Protein AF-A0AAW0WN34-F1 (afdb_monomer)

Structure (mmCIF, N/CA/C/O backbone):
data_AF-A0AAW0WN34-F1
#
_entry.id   AF-A0AAW0WN34-F1
#
loop_
_atom_site.group_PDB
_atom_site.id
_atom_site.type_symbol
_atom_site.label_atom_id
_atom_site.label_alt_id
_atom_site.label_comp_id
_atom_site.label_asym_id
_atom_site.label_entity_id
_atom_site.label_seq_id
_atom_site.pdbx_PDB_ins_code
_atom_site.Cartn_x
_atom_site.Cartn_y
_atom_site.Cartn_z
_atom_site.occupancy
_atom_site.B_iso_or_equiv
_atom_site.auth_seq_id
_atom_site.auth_comp_id
_atom_site.auth_asym_id
_atom_site.auth_atom_id
_atom_site.pdbx_PDB_model_num
ATOM 1 N N . MET A 1 1 ? 28.343 -16.963 35.275 1.00 35.16 1 MET A N 1
ATOM 2 C CA . MET A 1 1 ? 28.201 -15.550 34.861 1.00 35.16 1 MET A CA 1
ATOM 3 C C . MET A 1 1 ? 26.964 -15.431 33.979 1.00 35.16 1 MET A C 1
ATOM 5 O O . MET A 1 1 ? 26.768 -16.261 33.107 1.00 35.16 1 MET A O 1
ATOM 9 N N . SER A 1 2 ? 26.098 -14.478 34.319 1.00 39.56 2 SER A N 1
ATOM 10 C CA . SER A 1 2 ? 24.840 -14.073 33.656 1.00 39.56 2 SER A CA 1
ATOM 11 C C . SER A 1 2 ? 25.186 -13.233 32.393 1.00 39.56 2 SER A C 1
ATOM 13 O O . SER A 1 2 ? 26.292 -12.708 32.365 1.00 39.56 2 SER A O 1
ATOM 15 N N . ARG A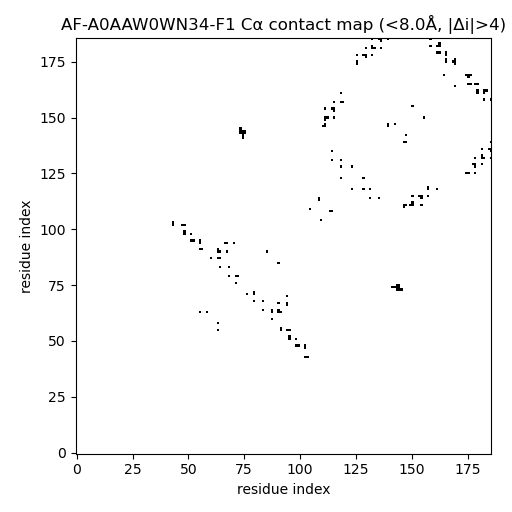 1 3 ? 24.411 -13.027 31.314 1.00 35.84 3 ARG A N 1
ATOM 16 C CA . ARG A 1 3 ? 22.965 -12.855 31.066 1.00 35.84 3 ARG A CA 1
ATOM 17 C C . ARG A 1 3 ? 22.659 -13.121 29.575 1.00 35.84 3 ARG A C 1
ATOM 19 O O . ARG A 1 3 ? 23.491 -12.820 28.726 1.00 35.84 3 ARG A O 1
ATOM 26 N N . ASN A 1 4 ? 21.443 -13.591 29.284 1.00 39.38 4 ASN A N 1
ATOM 27 C CA . ASN A 1 4 ? 20.811 -13.580 27.956 1.00 39.38 4 ASN A CA 1
ATOM 28 C C . ASN A 1 4 ? 20.573 -12.144 27.460 1.00 39.38 4 ASN A C 1
ATOM 30 O O . ASN A 1 4 ? 20.050 -11.330 28.224 1.00 39.38 4 ASN A O 1
ATOM 34 N N . ASP A 1 5 ? 20.809 -11.887 26.172 1.00 37.03 5 ASP A N 1
ATOM 35 C CA . 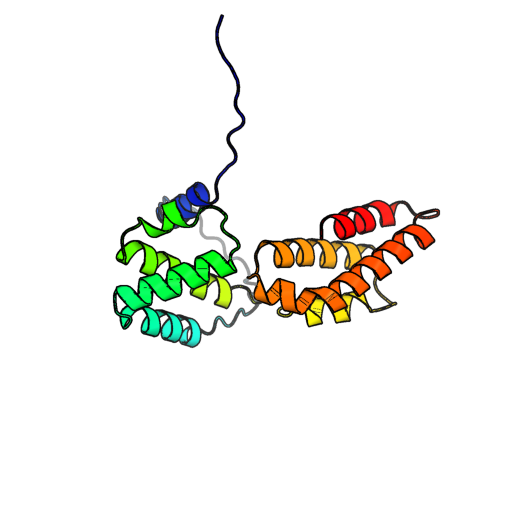ASP A 1 5 ? 20.306 -10.701 25.472 1.00 37.03 5 ASP A CA 1
ATOM 36 C C . ASP A 1 5 ? 19.110 -11.098 24.587 1.00 37.03 5 ASP A C 1
ATOM 38 O O . ASP A 1 5 ? 19.217 -11.949 23.703 1.00 37.03 5 ASP A O 1
ATOM 42 N N . ARG A 1 6 ? 17.932 -10.540 24.887 1.00 34.91 6 ARG A N 1
ATOM 43 C CA . ARG A 1 6 ? 16.705 -10.664 24.085 1.00 34.91 6 ARG A CA 1
ATOM 44 C C . ARG A 1 6 ? 16.491 -9.318 23.401 1.00 34.91 6 ARG A C 1
ATOM 46 O O . ARG A 1 6 ? 16.163 -8.341 24.077 1.00 34.91 6 ARG A O 1
ATOM 53 N N . SER A 1 7 ? 16.602 -9.279 22.076 1.00 40.56 7 SER A N 1
ATOM 54 C CA . SER A 1 7 ? 16.196 -8.122 21.281 1.00 40.56 7 SER A CA 1
ATOM 55 C C . SER A 1 7 ? 14.685 -7.900 21.436 1.00 40.56 7 SER A C 1
ATOM 57 O O . SER A 1 7 ? 13.854 -8.737 21.086 1.00 40.56 7 SER A O 1
ATOM 59 N N . LYS A 1 8 ? 14.310 -6.768 22.038 1.00 39.56 8 LYS A N 1
ATOM 60 C CA . LYS A 1 8 ? 12.913 -6.351 22.172 1.00 39.56 8 LYS A CA 1
ATOM 61 C C . LYS A 1 8 ? 12.455 -5.734 20.854 1.00 39.56 8 LYS A C 1
ATOM 63 O O . LYS A 1 8 ? 12.921 -4.661 20.480 1.00 39.56 8 LYS A O 1
ATOM 68 N N . SER A 1 9 ? 11.516 -6.404 20.189 1.00 40.56 9 SER A N 1
ATOM 69 C CA . SER A 1 9 ? 10.678 -5.812 19.147 1.00 40.56 9 SER A CA 1
ATOM 70 C C . SER A 1 9 ? 9.991 -4.563 19.708 1.00 40.56 9 SER A C 1
ATOM 72 O O . SER A 1 9 ? 9.308 -4.616 20.736 1.00 40.56 9 SER A O 1
ATOM 74 N N . THR A 1 10 ? 10.224 -3.418 19.075 1.00 43.62 10 THR A N 1
ATOM 75 C CA . THR A 1 10 ? 9.609 -2.137 19.420 1.00 43.62 10 THR A CA 1
ATOM 76 C C . THR A 1 10 ? 8.162 -2.135 18.944 1.00 43.62 10 THR A C 1
ATOM 78 O O . THR A 1 10 ? 7.834 -1.684 17.850 1.00 43.62 10 THR A O 1
ATOM 81 N N . SER A 1 11 ? 7.292 -2.685 19.792 1.00 51.12 11 SER A N 1
ATOM 82 C CA . SER A 1 11 ? 5.850 -2.761 19.562 1.00 51.12 11 SER A CA 1
ATOM 83 C C . SER A 1 11 ? 5.235 -1.374 19.349 1.00 51.12 11 SER A C 1
ATOM 85 O O . SER A 1 11 ? 5.569 -0.415 20.054 1.00 51.12 11 SER A O 1
ATOM 87 N N . PHE A 1 12 ? 4.305 -1.306 18.394 1.00 52.94 12 PHE A N 1
ATOM 88 C CA . PHE A 1 12 ? 3.473 -0.162 18.002 1.00 52.94 12 PHE A CA 1
ATOM 89 C C . PHE A 1 12 ? 2.909 0.627 19.199 1.00 52.94 12 PHE A C 1
ATOM 91 O O . PHE A 1 12 ? 2.890 1.858 19.182 1.00 52.94 12 PHE A O 1
ATOM 98 N N . LEU A 1 13 ? 2.586 -0.072 20.293 1.00 48.12 13 LEU A N 1
ATOM 99 C CA . LEU A 1 13 ? 2.113 0.518 21.550 1.00 48.12 13 LEU A CA 1
ATOM 100 C C . LEU A 1 13 ? 3.084 1.559 22.132 1.00 48.12 13 LEU A C 1
ATOM 102 O O . LEU A 1 13 ? 2.662 2.610 22.599 1.00 48.12 13 LEU A O 1
ATOM 106 N N . THR A 1 14 ? 4.394 1.314 22.042 1.00 58.56 14 THR A N 1
ATOM 107 C CA . THR A 1 14 ? 5.421 2.228 22.578 1.00 58.56 14 THR A CA 1
ATOM 108 C C . THR A 1 14 ? 5.570 3.515 21.766 1.00 58.56 14 THR A C 1
ATOM 110 O O . THR A 1 14 ? 6.048 4.524 22.287 1.00 58.56 14 THR A O 1
ATOM 113 N N . LYS A 1 15 ? 5.164 3.501 20.489 1.00 50.06 15 LYS A N 1
ATOM 114 C CA . LYS A 1 15 ? 5.143 4.699 19.640 1.00 50.06 15 LYS A CA 1
ATOM 115 C C . LYS A 1 15 ? 3.886 5.531 19.890 1.00 50.06 15 LYS A C 1
ATOM 117 O O . LYS A 1 15 ? 3.999 6.750 19.954 1.00 50.06 15 LYS A O 1
ATOM 122 N N . MET A 1 16 ? 2.739 4.883 20.108 1.00 48.97 16 MET A N 1
ATOM 123 C CA . MET A 1 16 ? 1.488 5.558 20.479 1.00 48.97 16 MET A CA 1
ATOM 124 C C . MET A 1 16 ? 1.587 6.260 21.839 1.00 48.97 16 MET A C 1
ATOM 126 O O . MET A 1 16 ? 1.166 7.407 21.968 1.00 48.97 16 MET A O 1
ATOM 130 N N . ASP A 1 17 ? 2.234 5.632 22.825 1.00 46.53 17 ASP A N 1
ATOM 131 C CA . ASP A 1 17 ? 2.388 6.205 24.171 1.00 46.53 17 ASP A CA 1
ATOM 132 C C . ASP A 1 17 ? 3.189 7.525 24.154 1.00 46.53 17 ASP A C 1
ATOM 134 O O . ASP A 1 17 ? 2.814 8.514 24.781 1.00 46.53 17 ASP A O 1
ATOM 138 N N . LYS A 1 18 ? 4.235 7.599 23.316 1.00 51.81 18 LYS A N 1
ATOM 139 C CA . LYS A 1 18 ? 5.027 8.825 23.106 1.00 51.81 18 LYS A CA 1
ATOM 140 C C . LYS A 1 18 ? 4.260 9.959 22.428 1.00 51.81 18 LYS A C 1
ATOM 142 O O . LYS A 1 18 ? 4.651 11.114 22.585 1.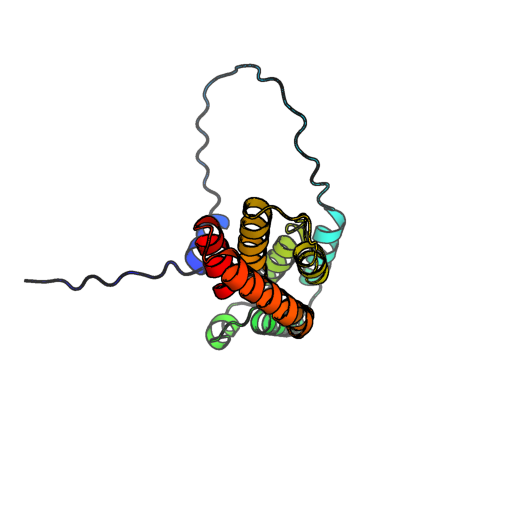00 51.81 18 LYS A O 1
ATOM 147 N N . MET A 1 19 ? 3.226 9.644 21.654 1.00 49.84 19 MET A N 1
ATOM 148 C CA . MET A 1 19 ? 2.406 10.642 20.966 1.00 49.84 19 MET A CA 1
ATOM 149 C C . MET A 1 19 ? 1.314 11.205 21.890 1.00 49.84 19 MET A C 1
ATOM 151 O O . MET A 1 19 ? 0.945 12.368 21.753 1.00 49.84 19 MET A O 1
ATOM 155 N N . LEU A 1 20 ? 0.862 10.412 22.872 1.00 55.75 20 LEU A N 1
ATOM 156 C CA . LEU A 1 20 ? -0.104 10.808 23.903 1.00 55.75 20 LEU A CA 1
ATOM 157 C C . LEU A 1 20 ? 0.531 11.646 25.025 1.00 55.75 20 LEU A C 1
ATOM 159 O O . LEU A 1 20 ? -0.082 12.594 25.515 1.00 55.75 20 LEU A O 1
ATOM 163 N N . THR A 1 21 ? 1.776 11.360 25.415 1.00 54.44 21 THR A N 1
ATOM 164 C CA . THR A 1 21 ? 2.493 12.146 26.432 1.00 54.44 21 THR A CA 1
ATOM 165 C C . THR A 1 21 ? 3.227 13.326 25.792 1.00 54.44 21 THR A C 1
ATOM 167 O O . THR A 1 21 ? 4.449 13.318 25.623 1.00 54.44 21 THR A O 1
ATOM 170 N N . GLY A 1 22 ? 2.480 14.358 25.404 1.00 49.22 22 GLY A N 1
ATOM 171 C CA . GLY A 1 22 ? 3.029 15.619 24.910 1.00 49.22 22 GLY A CA 1
ATOM 172 C C . GLY A 1 22 ? 3.870 16.341 25.968 1.00 49.22 22 GLY A C 1
ATOM 173 O O . GLY A 1 22 ? 3.374 17.201 26.688 1.00 49.22 22 GLY A O 1
ATOM 174 N N . THR A 1 23 ? 5.167 16.037 26.046 1.00 42.78 23 THR A N 1
ATOM 175 C CA . THR A 1 23 ? 6.137 16.815 26.832 1.00 42.78 23 THR A CA 1
ATOM 176 C C . THR A 1 23 ? 7.251 17.346 25.937 1.00 42.78 23 THR A C 1
ATOM 178 O O . THR A 1 23 ? 8.368 16.829 25.922 1.00 42.78 23 THR A O 1
ATOM 181 N N . SER A 1 24 ? 6.972 18.420 25.201 1.00 40.78 24 SER A N 1
ATOM 182 C CA . SER A 1 24 ? 8.018 19.246 24.592 1.00 40.78 24 SER A CA 1
ATOM 183 C C . SER A 1 24 ? 8.399 20.364 25.564 1.00 40.78 24 SER A C 1
ATOM 185 O O . SER A 1 24 ? 7.711 21.375 25.684 1.00 40.78 24 SER A O 1
ATOM 187 N N . LYS A 1 25 ? 9.518 20.186 26.280 1.00 36.00 25 LYS A N 1
ATOM 188 C CA . LYS A 1 25 ? 10.166 21.263 27.045 1.00 36.00 25 LYS A CA 1
ATOM 189 C C . LYS A 1 25 ? 10.603 22.373 26.082 1.00 36.00 25 LYS A C 1
ATOM 191 O O . LYS A 1 25 ? 11.490 22.175 25.256 1.00 36.00 25 LYS A O 1
ATOM 196 N N . LYS A 1 26 ? 9.988 23.548 26.214 1.00 34.78 26 LYS A N 1
ATOM 197 C CA . LYS A 1 26 ? 10.302 24.774 25.468 1.00 34.78 26 LYS A CA 1
ATOM 198 C C . LYS A 1 26 ? 11.645 25.342 25.958 1.00 34.78 26 LYS A C 1
ATOM 200 O O . LYS A 1 26 ? 11.744 25.766 27.106 1.00 34.78 26 LYS A O 1
ATOM 205 N N . LYS A 1 27 ? 12.678 25.364 25.107 1.00 30.47 27 LYS A N 1
ATOM 206 C CA . LYS A 1 27 ? 13.878 26.205 25.287 1.00 30.47 27 LYS A CA 1
ATOM 207 C C . LYS A 1 27 ? 13.761 27.405 24.346 1.00 30.47 27 LYS A C 1
ATOM 209 O O . LYS A 1 27 ? 13.644 27.228 23.140 1.00 30.47 27 LYS A O 1
ATOM 214 N N . MET A 1 28 ? 13.757 28.611 24.911 1.00 36.12 28 MET A N 1
ATOM 215 C CA . MET A 1 28 ? 13.806 29.877 24.175 1.00 36.12 28 MET A CA 1
ATOM 216 C C . MET A 1 28 ? 15.250 30.197 23.786 1.00 36.12 28 MET A C 1
ATOM 218 O O . MET A 1 28 ? 16.064 30.344 24.689 1.00 36.12 28 MET A O 1
ATOM 222 N N . VAL A 1 29 ? 15.542 30.374 22.493 1.00 33.44 29 VAL A N 1
ATOM 223 C CA . VAL A 1 29 ? 16.687 31.159 21.986 1.00 33.44 29 VAL A CA 1
ATOM 224 C C . VAL A 1 29 ? 16.355 31.689 20.583 1.00 33.44 29 VAL A C 1
ATOM 226 O O . VAL A 1 29 ? 15.941 30.917 19.727 1.00 33.44 29 VAL A O 1
ATOM 229 N N . GLY A 1 30 ? 16.613 32.983 20.360 1.00 32.50 30 GLY A N 1
ATOM 230 C CA . GLY A 1 30 ? 17.160 33.496 19.095 1.00 32.50 30 GLY A CA 1
ATOM 231 C C . GLY A 1 30 ? 16.177 33.898 17.997 1.00 32.50 30 GLY A C 1
ATOM 232 O O . GLY A 1 30 ? 15.628 33.066 17.291 1.00 32.50 30 GLY A O 1
ATOM 233 N N . LYS A 1 31 ? 16.026 35.210 17.809 1.00 42.69 31 LYS A N 1
ATOM 234 C CA . LYS A 1 31 ? 15.304 35.865 16.716 1.00 42.69 31 LYS A CA 1
ATOM 235 C C . LYS A 1 31 ? 16.248 36.055 15.526 1.00 42.69 31 LYS A C 1
ATOM 237 O O . LYS A 1 31 ? 17.103 36.926 15.602 1.00 42.69 31 LYS A O 1
ATOM 242 N N . GLU A 1 32 ? 16.036 35.332 14.429 1.00 31.12 32 GLU A N 1
ATOM 243 C CA . GLU A 1 32 ? 16.506 35.738 13.097 1.00 31.12 32 GLU A CA 1
ATOM 244 C C . GLU A 1 32 ? 15.435 35.476 12.034 1.00 31.12 32 GLU A C 1
ATOM 246 O O . GLU A 1 32 ? 14.704 34.487 12.066 1.00 31.12 32 GLU A O 1
ATOM 251 N N . ARG A 1 33 ? 15.298 36.448 11.129 1.00 46.06 33 ARG A N 1
ATOM 252 C CA . ARG A 1 33 ? 14.313 36.488 10.047 1.00 46.06 33 ARG A CA 1
ATOM 253 C C . ARG A 1 33 ? 14.743 35.505 8.958 1.00 46.06 33 ARG A C 1
ATOM 255 O O . ARG A 1 33 ? 15.758 35.734 8.313 1.00 46.06 33 ARG A O 1
ATOM 262 N N . SER A 1 34 ? 13.956 34.456 8.728 1.00 34.47 34 SER A N 1
ATOM 263 C CA . SER A 1 34 ? 14.126 33.553 7.588 1.00 34.47 34 SER A CA 1
ATOM 264 C C . SER A 1 34 ? 12.913 33.665 6.667 1.00 34.47 34 SER A C 1
ATOM 266 O O . SER A 1 34 ? 11.767 33.586 7.108 1.00 34.47 34 SER A O 1
ATOM 268 N N . SER A 1 35 ? 13.191 33.922 5.393 1.00 41.38 35 SER A N 1
ATOM 269 C CA . SER A 1 35 ? 12.261 33.959 4.271 1.00 41.38 35 SER A CA 1
ATOM 270 C C . SER A 1 35 ? 11.457 32.659 4.189 1.00 41.38 35 SER A C 1
ATOM 272 O O . SER A 1 35 ? 11.976 31.617 3.789 1.00 41.38 35 SER A O 1
ATOM 274 N N . HIS A 1 36 ? 10.176 32.715 4.562 1.00 41.16 36 HIS A N 1
ATOM 275 C CA . HIS A 1 36 ? 9.263 31.593 4.380 1.00 41.16 36 HIS A CA 1
ATOM 276 C C . HIS A 1 36 ? 9.036 31.343 2.886 1.00 41.16 36 HIS A C 1
ATOM 278 O O . HIS A 1 36 ? 8.301 32.066 2.219 1.00 41.16 36 HIS A O 1
ATOM 284 N N . LEU A 1 37 ? 9.666 30.282 2.380 1.00 44.44 37 LEU A N 1
ATOM 285 C CA . LEU A 1 37 ? 9.149 29.513 1.254 1.00 44.44 37 LEU A CA 1
ATOM 286 C C . LEU A 1 37 ? 7.682 29.150 1.553 1.00 44.44 37 LEU A C 1
ATOM 288 O O . LEU A 1 37 ? 7.390 28.782 2.698 1.00 44.44 37 LEU A O 1
ATOM 292 N N . PRO A 1 38 ? 6.761 29.241 0.577 1.00 39.34 38 PRO A N 1
ATOM 293 C CA . PRO A 1 38 ? 5.390 28.809 0.786 1.00 39.34 38 PRO A CA 1
ATOM 294 C C . PRO A 1 38 ? 5.406 27.327 1.160 1.00 39.34 38 PRO A C 1
ATOM 296 O O . PRO A 1 38 ? 5.921 26.472 0.437 1.00 39.34 38 PRO A O 1
ATOM 299 N N . ARG A 1 39 ? 4.893 27.047 2.356 1.00 39.97 39 ARG A N 1
ATOM 300 C CA . ARG A 1 39 ? 4.598 25.703 2.838 1.00 39.97 39 ARG A CA 1
ATOM 301 C C . ARG A 1 39 ? 3.684 25.037 1.794 1.00 39.97 39 ARG A C 1
ATOM 303 O O . ARG A 1 39 ? 2.741 25.697 1.367 1.00 39.97 39 ARG A O 1
ATOM 310 N N . PRO A 1 40 ? 3.930 23.788 1.361 1.00 40.66 40 PRO A N 1
ATOM 311 C CA . PRO A 1 40 ? 2.973 23.078 0.522 1.00 40.66 40 PRO A CA 1
ATOM 312 C C . PRO A 1 40 ? 1.633 23.035 1.259 1.00 40.66 40 PRO A C 1
ATOM 314 O O . PRO A 1 40 ? 1.577 22.547 2.393 1.00 40.66 40 PRO A O 1
ATOM 317 N N . ASN A 1 41 ? 0.594 23.607 0.649 1.00 39.44 41 ASN A N 1
ATOM 318 C CA . ASN A 1 41 ? -0.771 23.534 1.150 1.00 39.44 41 ASN A CA 1
ATOM 319 C C . ASN A 1 41 ? -1.162 22.055 1.219 1.00 39.44 41 ASN A C 1
ATOM 321 O O . ASN A 1 41 ? -1.345 21.402 0.197 1.00 39.44 41 ASN A O 1
ATOM 325 N N . SER A 1 42 ? -1.215 21.524 2.436 1.00 44.03 42 SER A N 1
ATOM 326 C CA . SER A 1 42 ? -2.113 20.424 2.762 1.00 44.03 42 SER A CA 1
ATOM 327 C C . SER A 1 42 ? -3.329 21.126 3.331 1.00 44.03 42 SER A C 1
ATOM 329 O O . SER A 1 42 ? -3.340 21.488 4.508 1.00 44.03 42 SER A O 1
ATOM 331 N N . ASP A 1 43 ? -4.292 21.427 2.465 1.00 46.25 43 ASP A N 1
ATOM 332 C CA . ASP A 1 43 ? -5.624 21.805 2.917 1.00 46.25 43 ASP A CA 1
ATOM 333 C C . ASP A 1 43 ? -6.221 20.537 3.536 1.00 46.25 43 ASP A C 1
ATOM 335 O O . ASP A 1 43 ? -6.849 19.719 2.877 1.00 46.25 43 ASP A O 1
ATOM 339 N N . ILE A 1 44 ? -5.866 20.303 4.801 1.00 47.81 44 ILE A N 1
ATOM 340 C CA . ILE A 1 44 ? -6.520 19.327 5.662 1.00 47.81 44 ILE A CA 1
ATOM 341 C C . ILE A 1 44 ? -7.962 19.810 5.750 1.00 47.81 44 ILE A C 1
ATOM 343 O O . ILE A 1 44 ? -8.190 20.896 6.291 1.00 47.81 44 ILE A O 1
ATOM 347 N N . ASP A 1 45 ? -8.910 19.043 5.217 1.00 51.12 45 ASP A N 1
ATOM 348 C CA . ASP A 1 45 ? -10.320 19.340 5.429 1.00 51.12 45 ASP A CA 1
ATOM 349 C C . ASP A 1 45 ? -10.648 19.049 6.895 1.00 51.12 45 ASP A C 1
ATOM 351 O O . ASP A 1 45 ? -10.911 17.923 7.316 1.00 51.12 45 ASP A O 1
ATOM 355 N N . LEU A 1 46 ? -10.522 20.090 7.717 1.00 51.19 46 LEU A N 1
ATOM 356 C CA . LEU A 1 46 ? -10.832 20.033 9.139 1.00 51.19 46 LEU A CA 1
ATOM 357 C C . LEU A 1 46 ? -12.301 19.653 9.365 1.00 51.19 46 LEU A C 1
ATOM 359 O O . LEU A 1 46 ? -12.598 19.085 10.412 1.00 51.19 46 LEU A O 1
ATOM 363 N N . ASN A 1 47 ? -13.184 19.900 8.387 1.00 50.66 47 ASN A N 1
ATOM 364 C CA . ASN A 1 47 ? -14.597 19.548 8.492 1.00 50.66 47 ASN A CA 1
ATOM 365 C C . ASN A 1 47 ? -14.803 18.030 8.434 1.00 50.66 47 ASN A C 1
ATOM 367 O O . ASN A 1 47 ? -15.593 17.511 9.211 1.00 50.66 47 ASN A O 1
ATOM 371 N N . GLU A 1 48 ? -14.054 17.309 7.595 1.00 52.19 48 GLU A N 1
ATOM 372 C CA . GLU A 1 48 ? -14.161 15.846 7.462 1.00 52.19 48 GLU A CA 1
ATOM 373 C C . GLU A 1 48 ? -13.680 15.137 8.747 1.00 52.19 48 GLU A C 1
ATOM 375 O O . GLU A 1 48 ? -14.304 14.200 9.243 1.00 52.19 48 GLU A O 1
ATOM 380 N N . ILE A 1 49 ? -12.620 15.665 9.377 1.00 51.31 49 ILE A N 1
ATOM 381 C CA . ILE A 1 49 ? -12.112 15.178 10.673 1.00 51.31 49 ILE A CA 1
ATOM 382 C C . ILE A 1 49 ? -13.094 15.487 11.816 1.00 51.31 49 ILE A C 1
ATOM 384 O O . ILE A 1 49 ? -13.248 14.673 12.729 1.00 51.31 49 ILE A O 1
ATOM 388 N N . GLU A 1 50 ? -13.730 16.662 11.804 1.00 51.00 50 GLU A N 1
ATOM 389 C CA . GLU A 1 50 ? -14.739 17.039 12.801 1.00 51.00 50 GLU A CA 1
ATOM 390 C C . GLU A 1 50 ? -16.033 16.227 12.645 1.00 51.00 50 GLU A C 1
ATOM 392 O O . GLU A 1 50 ? -16.607 15.826 13.656 1.00 51.00 50 GLU A O 1
ATOM 397 N N . GLU A 1 51 ? -16.453 15.907 11.420 1.00 51.59 51 GLU A N 1
ATOM 398 C CA . GLU A 1 51 ? -17.635 15.087 11.128 1.00 51.59 51 GLU A CA 1
ATOM 399 C C . GLU A 1 51 ? -17.433 13.613 11.541 1.00 51.59 51 GLU A C 1
ATOM 401 O O . GLU A 1 51 ? -18.312 13.009 12.167 1.00 51.59 51 GLU A O 1
ATOM 406 N N . ASP A 1 52 ? -16.236 13.059 11.320 1.00 53.91 52 ASP A N 1
ATOM 407 C CA . ASP A 1 52 ? -15.856 11.720 11.794 1.00 53.91 52 ASP A CA 1
ATOM 408 C C . ASP A 1 52 ? -15.748 11.640 13.327 1.00 53.91 52 ASP A C 1
ATOM 410 O O . ASP A 1 52 ? -16.173 10.655 13.944 1.00 53.91 52 ASP A O 1
ATOM 414 N N . GLN A 1 53 ? -15.208 12.680 13.971 1.00 54.62 53 GLN A N 1
ATOM 415 C CA . GLN A 1 53 ? -15.121 12.761 15.432 1.00 54.62 53 GLN A CA 1
ATOM 416 C C . GLN A 1 53 ? -16.510 12.931 16.070 1.00 54.62 53 GLN A C 1
ATOM 418 O O . GLN A 1 53 ? -16.812 12.282 17.074 1.00 54.62 53 GLN A O 1
ATOM 423 N N . TYR A 1 54 ? -17.370 13.747 15.451 1.00 53.09 54 TYR A N 1
ATOM 424 C CA . TYR A 1 54 ? -18.760 13.965 15.852 1.00 53.09 54 TYR A CA 1
ATOM 425 C C . TYR A 1 54 ? -19.594 12.681 15.760 1.00 53.09 54 TYR A C 1
ATOM 427 O O . TYR A 1 54 ? -20.461 12.437 16.602 1.00 53.09 54 TYR A O 1
ATOM 435 N N . ASN A 1 55 ? -19.302 11.806 14.796 1.00 69.19 55 ASN A N 1
ATOM 436 C CA . ASN A 1 55 ? -19.956 10.505 14.711 1.00 69.19 55 ASN A CA 1
ATOM 437 C C . ASN A 1 55 ? -19.561 9.561 15.856 1.00 69.19 55 ASN A C 1
ATOM 439 O O . ASN A 1 55 ? -20.432 8.855 16.359 1.00 69.19 55 ASN A O 1
ATOM 443 N N . ILE A 1 56 ? -18.303 9.557 16.322 1.00 79.00 56 ILE A N 1
ATOM 444 C CA . ILE A 1 56 ? -17.854 8.641 17.392 1.00 79.00 56 ILE A CA 1
ATOM 445 C C . ILE A 1 56 ? -18.483 8.982 18.746 1.00 79.00 56 ILE A C 1
ATOM 447 O O . ILE A 1 56 ? -18.865 8.067 19.479 1.00 79.00 56 ILE A O 1
ATOM 451 N N . ASP A 1 57 ? -18.597 10.264 19.096 1.00 79.12 57 ASP A N 1
ATOM 452 C CA . ASP A 1 57 ? -19.110 10.684 20.410 1.00 79.12 57 ASP A CA 1
ATOM 453 C C . ASP A 1 57 ? -20.611 10.381 20.583 1.00 79.12 57 ASP A C 1
ATOM 455 O O . ASP A 1 57 ? -21.083 10.200 21.704 1.00 79.12 57 ASP A O 1
ATOM 459 N N . ASN A 1 58 ? -21.343 10.224 19.475 1.00 84.12 58 ASN A N 1
ATOM 460 C CA . ASN A 1 58 ? -22.764 9.867 19.458 1.00 84.12 58 ASN A CA 1
ATOM 461 C C . ASN A 1 58 ? -23.034 8.350 19.455 1.00 84.12 58 ASN A C 1
ATOM 463 O O . ASN A 1 58 ? -24.186 7.932 19.589 1.00 84.12 58 ASN A O 1
ATOM 467 N N . LEU A 1 59 ? -22.005 7.506 19.308 1.00 86.56 59 LEU A N 1
ATOM 468 C CA . LEU A 1 59 ? -22.178 6.051 19.334 1.00 86.56 59 LEU A CA 1
ATOM 469 C C . LEU A 1 59 ? -22.487 5.553 20.747 1.00 86.56 59 LEU A C 1
ATOM 471 O O . LEU A 1 59 ? -21.878 5.990 21.725 1.00 86.56 59 LEU A O 1
ATOM 475 N N . THR A 1 60 ? -23.361 4.558 20.852 1.00 90.88 60 THR A N 1
ATOM 476 C CA . THR A 1 60 ? -23.512 3.763 22.080 1.00 90.88 60 THR A CA 1
ATOM 477 C C . THR A 1 60 ? -22.275 2.898 22.329 1.00 90.88 60 THR A C 1
ATOM 479 O O . THR A 1 60 ? -21.503 2.611 21.414 1.00 90.88 60 THR A O 1
ATOM 482 N N . ASP A 1 61 ? -22.081 2.449 23.566 1.00 90.81 61 ASP A N 1
ATOM 483 C CA . ASP A 1 61 ? -20.914 1.637 23.932 1.00 90.81 61 ASP A CA 1
ATOM 484 C C . ASP A 1 61 ? -20.815 0.325 23.143 1.00 90.81 61 ASP A C 1
ATOM 486 O O . ASP A 1 61 ? -19.710 -0.122 22.834 1.00 90.81 61 ASP A O 1
ATOM 490 N N . ASP A 1 62 ? -21.946 -0.282 22.783 1.00 89.31 62 ASP A N 1
ATOM 491 C CA . ASP A 1 62 ? -21.955 -1.499 21.969 1.00 89.31 62 ASP A CA 1
ATOM 492 C C . ASP A 1 62 ? -21.618 -1.201 20.504 1.00 89.31 62 ASP A C 1
ATOM 494 O O . ASP A 1 62 ? -20.812 -1.913 19.909 1.00 89.31 62 ASP A O 1
ATOM 498 N N . GLN A 1 63 ? -22.098 -0.082 19.952 1.00 89.31 63 GLN A N 1
ATOM 499 C CA . GLN A 1 63 ? -21.685 0.362 18.616 1.00 89.31 63 GLN A CA 1
ATOM 500 C C . GLN A 1 63 ? -20.185 0.679 18.558 1.00 89.31 63 GLN A C 1
ATOM 502 O O . GLN A 1 63 ? -19.520 0.331 17.585 1.00 89.31 63 GLN A O 1
ATOM 507 N N . VAL A 1 64 ? -19.618 1.293 19.602 1.00 89.75 64 VAL A N 1
ATOM 508 C CA . VAL A 1 64 ? -18.166 1.520 19.682 1.00 89.75 64 VAL A CA 1
ATOM 509 C C . VAL A 1 64 ? -17.398 0.205 19.624 1.00 89.75 64 VAL A C 1
ATOM 511 O O . VAL A 1 64 ? -16.403 0.129 18.905 1.00 89.75 64 VAL A O 1
ATOM 514 N N . LYS A 1 65 ? -17.846 -0.832 20.341 1.00 88.88 65 LYS A N 1
ATOM 515 C CA . LYS A 1 65 ? -17.200 -2.153 20.303 1.00 88.88 65 LYS A CA 1
ATOM 516 C C . LYS A 1 65 ? -17.274 -2.778 18.912 1.00 88.88 65 LYS A C 1
ATOM 518 O O . LYS A 1 65 ? -16.256 -3.284 18.449 1.00 88.88 65 LYS A O 1
ATOM 523 N N . ASP A 1 66 ? -18.418 -2.694 18.236 1.00 89.19 66 ASP A N 1
ATOM 524 C CA . ASP A 1 66 ? -18.586 -3.228 16.877 1.00 89.19 66 ASP A CA 1
ATOM 525 C C . ASP A 1 66 ? -17.666 -2.519 15.871 1.00 89.19 66 ASP A C 1
ATOM 527 O O . ASP A 1 66 ? -16.943 -3.163 15.105 1.00 89.19 66 ASP A O 1
ATOM 531 N N . HIS A 1 67 ? -17.625 -1.183 15.907 1.00 87.12 67 HIS A N 1
ATOM 532 C CA . HIS A 1 67 ? -16.717 -0.395 15.070 1.00 87.12 67 HIS A CA 1
ATOM 533 C C . HIS A 1 67 ? -15.248 -0.685 15.388 1.00 87.12 67 HIS A C 1
ATOM 535 O O . HIS A 1 67 ? -14.421 -0.779 14.478 1.00 87.12 67 HIS A O 1
ATOM 541 N N . PHE A 1 68 ? -14.916 -0.861 16.667 1.00 88.25 68 PHE A N 1
ATOM 542 C CA . PHE A 1 68 ? -13.570 -1.213 17.100 1.00 88.25 68 PHE A CA 1
ATOM 543 C C . PHE A 1 68 ? -13.169 -2.607 16.609 1.00 88.25 68 PHE A C 1
ATOM 545 O O . PHE A 1 68 ? -12.073 -2.762 16.078 1.00 88.25 68 PHE A O 1
ATOM 552 N N . GLN A 1 69 ? -14.056 -3.600 16.693 1.00 86.81 69 GLN A N 1
ATOM 553 C CA . GLN A 1 69 ? -13.810 -4.936 16.150 1.00 86.81 69 GLN A CA 1
ATOM 554 C C . GLN A 1 69 ? -13.585 -4.888 14.637 1.00 86.81 69 GLN A C 1
ATOM 556 O O . GLN A 1 69 ? -12.620 -5.462 14.140 1.00 86.81 69 GLN A O 1
ATOM 561 N N . LYS A 1 70 ? -14.410 -4.133 13.903 1.00 84.75 70 LYS A N 1
ATOM 562 C CA . LYS A 1 70 ? -14.213 -3.937 12.463 1.00 84.75 70 LYS A CA 1
ATOM 563 C C . LYS A 1 70 ? -12.852 -3.305 12.156 1.00 84.75 70 LYS A C 1
ATOM 565 O O . LYS A 1 70 ? -12.135 -3.807 11.298 1.00 84.75 70 LYS A O 1
ATOM 570 N N . MET A 1 71 ? -12.463 -2.257 12.889 1.00 85.62 71 MET A N 1
ATOM 571 C CA . MET A 1 71 ? -11.143 -1.628 12.757 1.00 85.62 71 MET A CA 1
ATOM 572 C C . MET A 1 71 ? -10.006 -2.635 12.999 1.00 85.62 71 MET A C 1
ATOM 574 O O . MET A 1 71 ? -9.008 -2.621 12.284 1.00 85.62 71 MET A O 1
ATOM 578 N N . MET A 1 72 ? -10.145 -3.510 13.994 1.00 85.06 72 MET A N 1
ATOM 579 C CA . MET A 1 72 ? -9.154 -4.537 14.330 1.00 85.06 72 MET A CA 1
ATOM 580 C C . MET A 1 72 ? -8.995 -5.578 13.218 1.00 85.06 72 MET A C 1
ATOM 582 O O . MET A 1 72 ? -7.866 -5.869 12.807 1.00 85.06 72 MET A O 1
ATOM 586 N N . THR A 1 73 ? -10.120 -6.066 12.693 1.00 82.00 73 THR A N 1
ATOM 587 C CA . THR A 1 73 ? -10.156 -6.990 11.560 1.00 82.00 73 THR A CA 1
ATOM 588 C C . THR A 1 73 ? -9.549 -6.341 10.319 1.00 82.00 73 THR A C 1
ATOM 590 O O . THR A 1 73 ? -8.678 -6.928 9.683 1.00 82.00 73 THR A O 1
ATOM 593 N N . ASP A 1 74 ? -9.923 -5.096 10.017 1.00 80.56 74 ASP A N 1
ATOM 594 C CA . ASP A 1 74 ? -9.407 -4.348 8.868 1.00 80.56 74 ASP A CA 1
ATOM 595 C C . ASP A 1 74 ? -7.890 -4.115 8.944 1.00 80.56 74 ASP A C 1
ATOM 597 O O . ASP A 1 74 ? -7.234 -4.038 7.907 1.00 80.56 74 ASP A O 1
ATOM 601 N N . MET A 1 75 ? -7.320 -4.030 10.148 1.00 80.56 75 MET A N 1
ATOM 602 C CA . MET A 1 75 ? -5.880 -3.863 10.386 1.00 80.56 75 MET A CA 1
ATOM 603 C C . MET A 1 75 ? -5.116 -5.192 10.508 1.00 80.56 75 MET A C 1
ATOM 605 O O . MET A 1 75 ? -3.914 -5.177 10.781 1.00 80.56 75 MET A O 1
ATOM 609 N N . ASN A 1 76 ? -5.784 -6.333 10.308 1.00 80.62 76 ASN A N 1
ATOM 610 C CA . ASN A 1 76 ? -5.197 -7.673 10.389 1.00 80.62 76 ASN A CA 1
ATOM 611 C C . ASN A 1 76 ? -4.449 -7.939 11.713 1.00 80.62 76 ASN A C 1
ATOM 613 O O . ASN A 1 76 ? -3.305 -8.404 11.719 1.00 80.62 76 ASN A O 1
ATOM 617 N N . ILE A 1 77 ? -5.065 -7.606 12.852 1.00 77.31 77 ILE A N 1
ATOM 618 C CA . ILE A 1 77 ? -4.440 -7.812 14.163 1.00 77.31 77 ILE A CA 1
ATOM 619 C C . ILE A 1 77 ? -4.711 -9.252 14.641 1.00 77.31 77 ILE A C 1
ATOM 621 O O . ILE A 1 77 ? -5.856 -9.599 14.908 1.00 77.31 77 ILE A O 1
ATOM 625 N N . PRO A 1 78 ? -3.676 -10.102 14.800 1.00 63.06 78 PRO A N 1
ATOM 626 C CA . PRO A 1 78 ? -3.854 -11.540 15.032 1.00 63.06 78 PRO A CA 1
ATOM 627 C C . PRO A 1 78 ? -4.353 -11.908 16.439 1.00 63.06 78 PRO A C 1
ATOM 629 O O . PRO A 1 78 ? -4.774 -13.040 16.652 1.00 63.06 78 PRO A O 1
ATOM 632 N N . ASP A 1 79 ? -4.298 -10.984 17.404 1.00 70.12 79 ASP A N 1
ATOM 633 C CA . ASP A 1 79 ? -4.815 -11.185 18.764 1.00 70.12 79 ASP A CA 1
ATOM 634 C C . ASP A 1 79 ? -5.734 -10.026 19.162 1.00 70.12 79 ASP A C 1
ATOM 636 O O . ASP A 1 79 ? -5.373 -9.123 19.924 1.00 70.12 79 ASP A O 1
ATOM 640 N N . GLU A 1 80 ? -6.949 -10.044 18.613 1.00 72.31 80 GLU A N 1
ATOM 641 C CA . GLU A 1 80 ? -7.984 -9.061 18.936 1.00 72.31 80 GLU A CA 1
ATOM 642 C C . GLU A 1 80 ? -8.415 -9.150 20.411 1.00 72.31 80 GLU A C 1
ATOM 644 O O . GLU A 1 80 ? -8.824 -8.157 21.012 1.00 72.31 80 GLU A O 1
ATOM 649 N N . SER A 1 81 ? -8.256 -10.321 21.040 1.00 72.81 81 SER A N 1
ATOM 650 C CA . SER A 1 81 ? -8.795 -10.626 22.370 1.00 72.81 81 SER A CA 1
ATOM 651 C C . SER A 1 81 ? -8.222 -9.748 23.485 1.00 72.81 81 SER A C 1
ATOM 653 O O . SER A 1 81 ? -8.910 -9.446 24.463 1.00 72.81 81 SER A O 1
ATOM 655 N N . VAL A 1 82 ? -6.963 -9.323 23.351 1.00 74.56 82 VAL A N 1
ATOM 656 C CA . VAL A 1 82 ? -6.307 -8.431 24.315 1.00 74.56 82 VAL A CA 1
ATOM 657 C C . VAL A 1 82 ? -6.822 -7.003 24.157 1.00 74.56 82 VAL A C 1
ATOM 659 O O . VAL A 1 82 ? -7.076 -6.331 25.155 1.00 74.56 82 VAL A O 1
ATOM 662 N N . MET A 1 83 ? -7.030 -6.551 22.921 1.00 77.00 83 MET A N 1
ATOM 663 C CA . MET A 1 83 ? -7.503 -5.194 22.637 1.00 77.00 83 MET A CA 1
ATOM 664 C C . MET A 1 83 ? -9.005 -5.033 22.901 1.00 77.00 83 MET A C 1
ATOM 666 O O . MET A 1 83 ? -9.426 -3.972 23.359 1.00 77.00 83 MET A O 1
ATOM 670 N N . MET A 1 84 ? -9.798 -6.096 22.752 1.00 82.75 84 MET A N 1
ATOM 671 C CA . MET A 1 84 ? -11.226 -6.107 23.098 1.00 82.75 84 MET A CA 1
ATOM 672 C C . MET A 1 84 ? -11.496 -6.020 24.613 1.00 82.75 84 MET A C 1
ATOM 674 O O . MET A 1 84 ? -12.613 -5.721 25.021 1.00 82.75 84 MET A O 1
ATOM 678 N N . LYS A 1 85 ? -10.482 -6.231 25.468 1.00 84.94 85 LYS A N 1
ATOM 679 C CA . LYS A 1 85 ? -10.586 -6.070 26.936 1.00 84.94 85 LYS A CA 1
ATOM 680 C C . LYS A 1 85 ? -10.352 -4.635 27.419 1.00 84.94 85 LYS A C 1
ATOM 682 O O . LYS A 1 85 ? -10.405 -4.373 28.620 1.00 84.94 85 LYS A O 1
ATOM 687 N N . THR A 1 86 ? -10.028 -3.718 26.514 1.00 86.06 86 THR A N 1
ATOM 688 C CA . THR A 1 86 ? -9.756 -2.317 26.856 1.00 86.06 86 THR A CA 1
ATOM 689 C C . THR A 1 86 ? -11.061 -1.580 27.202 1.00 86.06 86 THR A C 1
ATOM 691 O O . THR A 1 86 ? -12.140 -2.012 26.810 1.00 86.06 86 THR A O 1
ATOM 694 N N . SER A 1 87 ? -10.999 -0.474 27.955 1.00 91.44 87 SER A N 1
ATOM 695 C CA . SER A 1 87 ? -12.202 0.315 28.263 1.00 91.44 87 SER A CA 1
ATOM 696 C C . SER A 1 87 ? -12.798 0.957 27.007 1.00 91.44 87 SER A C 1
ATOM 698 O O . SER A 1 87 ? -12.064 1.307 26.080 1.00 91.44 87 SER A O 1
ATOM 700 N N . VAL A 1 88 ? -14.116 1.175 27.008 1.00 89.56 88 VAL A N 1
ATOM 701 C CA . VAL A 1 88 ? -14.834 1.803 25.884 1.00 89.56 88 VAL A CA 1
ATOM 702 C C . VAL A 1 88 ? -14.267 3.191 25.567 1.00 89.56 88 VAL A C 1
ATOM 704 O O . VAL A 1 88 ? -14.031 3.497 24.403 1.00 89.56 88 VAL A O 1
ATOM 707 N N . ASP A 1 89 ? -13.913 3.988 26.579 1.00 88.12 89 ASP A N 1
ATOM 708 C CA . ASP A 1 89 ? -13.272 5.298 26.371 1.00 88.12 89 ASP A CA 1
ATOM 709 C C . ASP A 1 89 ? -11.963 5.193 25.578 1.00 88.12 89 ASP A C 1
ATOM 711 O O . ASP A 1 89 ? -11.689 5.991 24.682 1.00 88.12 89 ASP A O 1
ATOM 715 N N . LYS A 1 90 ? -11.148 4.170 25.868 1.00 87.56 90 LYS A N 1
ATOM 716 C CA . LYS A 1 90 ? -9.911 3.921 25.119 1.00 87.56 90 LYS A CA 1
ATOM 717 C C . LYS A 1 90 ? -10.217 3.456 23.698 1.00 87.56 90 LYS A C 1
ATOM 719 O O . LYS A 1 90 ? -9.528 3.894 22.782 1.00 87.56 90 LYS A O 1
ATOM 724 N N . MET A 1 91 ? -11.249 2.634 23.495 1.00 89.44 91 MET A N 1
ATOM 725 C CA . MET A 1 91 ? -11.700 2.246 22.152 1.00 89.44 91 MET A CA 1
ATOM 726 C C . MET A 1 91 ? -12.128 3.469 21.328 1.00 89.44 91 MET A C 1
ATOM 728 O O . MET A 1 91 ? -11.695 3.591 20.184 1.00 89.44 91 MET A O 1
ATOM 732 N N . ARG A 1 92 ? -12.877 4.418 21.914 1.00 89.62 92 ARG A N 1
ATOM 733 C CA . ARG A 1 92 ? -13.259 5.684 21.255 1.00 89.62 92 ARG A CA 1
ATOM 734 C C . ARG A 1 92 ? -12.038 6.504 20.840 1.00 89.62 92 ARG A C 1
ATOM 736 O O . ARG A 1 92 ? -11.952 6.919 19.688 1.00 89.62 92 ARG A O 1
ATOM 743 N N . ILE A 1 93 ? -11.057 6.672 21.733 1.00 88.94 93 ILE A N 1
ATOM 744 C CA . ILE A 1 93 ? -9.799 7.384 21.426 1.00 88.94 93 ILE A CA 1
ATOM 745 C C . ILE A 1 93 ? -9.049 6.712 20.267 1.00 88.94 93 ILE A C 1
ATOM 747 O O . ILE A 1 93 ? -8.487 7.387 19.402 1.00 88.94 93 ILE A O 1
ATOM 751 N N . MET A 1 94 ? -9.021 5.380 20.247 1.00 88.38 94 MET A N 1
ATOM 752 C CA . MET A 1 94 ? -8.342 4.617 19.202 1.00 88.38 94 MET A CA 1
ATOM 753 C C . MET A 1 94 ? -9.054 4.713 17.851 1.00 88.38 94 MET A C 1
ATOM 755 O O . MET A 1 94 ? -8.376 4.906 16.844 1.00 88.38 94 MET A O 1
ATOM 759 N N . LEU A 1 95 ? -10.388 4.649 17.831 1.00 88.00 95 LEU A N 1
ATOM 760 C CA . LEU A 1 95 ? -11.199 4.870 16.629 1.00 88.00 95 LEU A CA 1
ATOM 761 C C . LEU A 1 95 ? -10.994 6.281 16.069 1.00 88.00 95 LEU A C 1
ATOM 763 O O . LEU A 1 95 ? -10.659 6.431 14.897 1.00 88.00 95 LEU A O 1
ATOM 767 N N . ALA A 1 96 ? -11.078 7.299 16.927 1.00 86.56 96 ALA A N 1
ATOM 768 C CA . ALA A 1 96 ? -10.819 8.695 16.572 1.00 86.56 96 ALA A CA 1
ATOM 769 C C . ALA A 1 96 ? -9.426 8.886 15.958 1.00 86.56 96 ALA A C 1
ATOM 771 O O . ALA A 1 96 ? -9.253 9.523 14.918 1.00 86.56 96 ALA A O 1
ATOM 772 N N . SER A 1 97 ? -8.414 8.277 16.580 1.00 84.94 97 SER A N 1
ATOM 773 C CA . SER A 1 97 ? -7.040 8.322 16.079 1.00 84.94 97 SER A CA 1
ATOM 774 C C . SER A 1 97 ? -6.896 7.618 14.727 1.00 84.94 97 SER A C 1
ATOM 776 O O . SER A 1 97 ? -6.144 8.096 13.880 1.00 84.94 97 SER A O 1
ATOM 778 N N . ASN A 1 98 ? -7.605 6.503 14.508 1.00 83.56 98 ASN A N 1
ATOM 779 C CA . ASN A 1 98 ? -7.599 5.788 13.232 1.00 83.56 98 ASN A CA 1
ATOM 780 C C . ASN A 1 98 ? -8.197 6.643 12.112 1.00 83.56 98 ASN A C 1
ATOM 782 O O . ASN A 1 98 ? -7.534 6.821 11.094 1.00 83.56 98 ASN A O 1
ATOM 786 N N . TYR A 1 99 ? -9.387 7.215 12.314 1.00 83.00 99 TYR A N 1
ATOM 787 C CA . TYR A 1 99 ? -10.042 8.061 11.310 1.00 83.00 99 TYR A CA 1
ATOM 788 C C . TYR A 1 99 ? -9.207 9.295 10.978 1.00 83.00 99 TYR A C 1
ATOM 790 O O . TYR A 1 99 ? -8.910 9.548 9.812 1.00 83.00 99 TYR A O 1
ATOM 798 N N . LYS A 1 100 ? -8.667 9.971 11.998 1.00 79.75 100 LYS A N 1
ATOM 799 C CA . LYS A 1 100 ? -7.748 11.095 11.792 1.00 79.75 100 LYS A CA 1
ATOM 800 C C . LYS A 1 100 ? -6.496 10.705 11.005 1.00 79.75 100 LYS A C 1
ATOM 802 O O . LYS A 1 100 ? -6.037 11.478 10.169 1.00 79.75 100 LYS A O 1
ATOM 807 N N . MET A 1 101 ? -5.918 9.534 11.278 1.00 76.00 101 MET A N 1
ATOM 808 C CA . MET A 1 101 ? -4.765 9.043 10.521 1.00 76.00 101 MET A CA 1
ATOM 809 C C . MET A 1 101 ? -5.131 8.814 9.051 1.00 76.00 101 MET A C 1
ATOM 811 O O . MET A 1 101 ? -4.343 9.178 8.186 1.00 76.00 101 MET A O 1
ATOM 815 N N . MET A 1 102 ? -6.320 8.271 8.772 1.00 70.25 102 MET A N 1
ATOM 816 C CA . MET A 1 102 ? -6.797 8.034 7.404 1.00 70.25 102 MET A CA 1
ATOM 817 C C . MET A 1 102 ? -6.997 9.348 6.637 1.00 70.25 102 MET A C 1
ATOM 819 O O . MET A 1 102 ? -6.538 9.468 5.504 1.00 70.25 102 MET A O 1
ATOM 823 N N . ALA A 1 103 ? -7.581 10.362 7.280 1.00 68.00 103 ALA A N 1
ATOM 824 C CA . ALA A 1 103 ? -7.754 11.691 6.688 1.00 68.00 103 ALA A CA 1
ATOM 825 C C . ALA A 1 103 ? -6.413 12.396 6.390 1.00 68.00 103 ALA A C 1
ATOM 827 O O . ALA A 1 103 ? -6.311 13.218 5.481 1.00 68.00 103 ALA A O 1
ATOM 828 N N . GLN A 1 104 ? -5.352 12.078 7.141 1.00 65.81 104 GLN A N 1
ATOM 829 C CA . GLN A 1 104 ? -4.027 12.688 6.972 1.00 65.81 104 GLN A CA 1
ATOM 830 C C . GLN A 1 104 ? -3.154 12.020 5.899 1.00 65.81 104 GLN A C 1
ATOM 832 O O . GLN A 1 1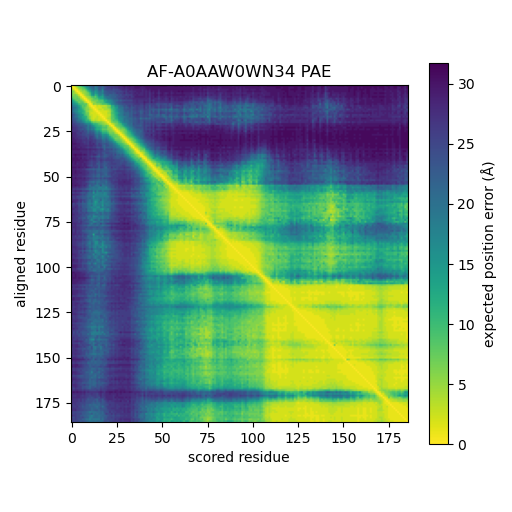04 ? -2.142 12.602 5.504 1.00 65.81 104 GLN A O 1
ATOM 837 N N . THR A 1 105 ? -3.503 10.826 5.412 1.00 59.94 105 THR A N 1
ATOM 838 C CA . THR A 1 105 ? -2.685 10.067 4.446 1.00 59.94 105 THR A CA 1
ATOM 839 C C . THR A 1 105 ? -2.897 10.471 2.980 1.00 59.94 105 THR A C 1
ATOM 841 O O . THR A 1 105 ? -2.850 9.624 2.093 1.00 59.94 105 THR A O 1
ATOM 844 N N . GLN A 1 106 ? -3.065 11.769 2.708 1.00 53.50 106 GLN A N 1
ATOM 845 C CA . GLN A 1 106 ? -3.111 12.326 1.351 1.00 53.50 106 GLN A CA 1
ATOM 846 C C . GLN A 1 106 ? -1.709 12.247 0.709 1.00 53.50 106 GLN A C 1
ATOM 848 O O . GLN A 1 106 ? -0.855 13.124 0.881 1.00 53.50 106 GLN A O 1
ATOM 853 N N . HIS A 1 107 ? -1.421 11.141 0.022 1.00 60.94 107 HIS A N 1
ATOM 854 C CA . HIS A 1 107 ? -0.190 10.924 -0.740 1.00 60.94 107 HIS A CA 1
ATOM 855 C C . HIS A 1 107 ? -0.460 11.070 -2.240 1.00 60.94 107 HIS A C 1
ATOM 857 O O . HIS A 1 107 ? -1.582 10.941 -2.688 1.00 60.94 107 HIS A O 1
ATOM 863 N N . LYS A 1 108 ? 0.584 11.262 -3.063 1.00 67.38 108 LYS A N 1
ATOM 864 C CA . LYS A 1 108 ? 0.448 11.310 -4.539 1.00 67.38 108 LYS A CA 1
ATOM 865 C C . LYS A 1 108 ? -0.269 10.076 -5.134 1.00 67.38 108 LYS A C 1
ATOM 867 O O . LYS A 1 108 ? -0.729 10.132 -6.270 1.00 67.38 108 LYS A O 1
ATOM 872 N N . PHE A 1 109 ? -0.292 8.974 -4.392 1.00 76.44 109 PHE A N 1
ATOM 873 C CA . PHE A 1 109 ? -1.013 7.752 -4.709 1.00 76.44 109 PHE A CA 1
ATOM 874 C C . PHE A 1 109 ? -1.966 7.478 -3.544 1.00 76.44 109 PHE A C 1
ATOM 876 O O . PHE A 1 109 ? -1.505 7.154 -2.449 1.00 76.44 109 PHE A O 1
ATOM 883 N N . GLU A 1 110 ? -3.264 7.651 -3.768 1.00 73.88 110 GLU A N 1
ATOM 884 C CA . GLU A 1 110 ? -4.295 7.466 -2.736 1.00 73.88 110 GLU A CA 1
ATOM 885 C C . GLU A 1 110 ? -4.940 6.086 -2.880 1.00 73.88 110 GLU A C 1
ATOM 887 O O . GLU A 1 110 ? -5.232 5.402 -1.895 1.00 73.88 110 GLU A O 1
ATOM 892 N N . THR A 1 111 ? -5.085 5.621 -4.122 1.00 88.31 111 THR A N 1
ATOM 893 C CA . THR A 1 111 ? -5.783 4.380 -4.442 1.00 88.31 111 THR A CA 1
ATOM 894 C C . THR A 1 111 ? -4.829 3.271 -4.897 1.00 88.31 111 THR A C 1
ATOM 896 O O . THR A 1 111 ? -3.746 3.537 -5.434 1.00 88.31 111 THR A O 1
ATOM 899 N N . PRO A 1 112 ? -5.231 1.992 -4.762 1.00 92.75 112 PRO A N 1
ATOM 900 C CA . PRO A 1 112 ? -4.502 0.876 -5.362 1.00 92.75 112 PRO A CA 1
ATOM 901 C C . PRO A 1 112 ? -4.285 1.047 -6.871 1.00 92.75 112 PRO A C 1
ATOM 903 O O . PRO A 1 112 ? -3.251 0.640 -7.406 1.00 92.75 112 PRO A O 1
ATOM 906 N N . LEU A 1 113 ? -5.262 1.649 -7.559 1.00 93.56 113 LEU A N 1
ATOM 907 C CA . LEU A 1 113 ? -5.229 1.867 -9.003 1.00 93.56 113 LEU A CA 1
ATOM 908 C C . LEU A 1 113 ? -4.153 2.875 -9.403 1.00 93.56 113 LEU A C 1
ATOM 910 O O . LEU A 1 113 ? -3.472 2.635 -10.397 1.00 93.56 113 LEU A O 1
ATOM 914 N N . ASP A 1 114 ? -3.916 3.918 -8.606 1.00 94.12 114 ASP A N 1
ATOM 915 C CA . ASP A 1 114 ? -2.877 4.908 -8.907 1.00 94.12 114 ASP A CA 1
ATOM 916 C C . ASP A 1 114 ? -1.487 4.262 -8.958 1.00 94.12 114 ASP A C 1
ATOM 918 O O . ASP A 1 114 ? -0.690 4.546 -9.856 1.00 94.12 114 ASP A O 1
ATOM 922 N N . TYR A 1 115 ? -1.202 3.343 -8.027 1.00 95.56 115 TYR A N 1
ATOM 923 C CA . TYR A 1 115 ? 0.037 2.562 -8.041 1.00 95.56 115 TYR A CA 1
ATOM 924 C C . TYR A 1 115 ? 0.124 1.661 -9.273 1.00 95.56 115 TYR A C 1
ATOM 926 O O . TYR A 1 115 ? 1.165 1.612 -9.930 1.00 95.56 115 TYR A O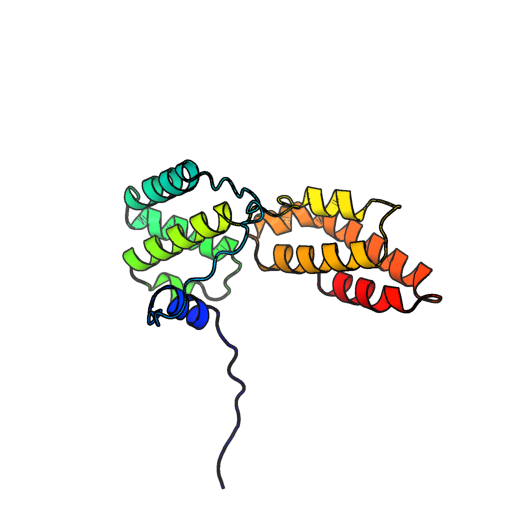 1
ATOM 934 N N . ILE A 1 116 ? -0.963 0.956 -9.592 1.00 96.25 116 ILE A N 1
ATOM 935 C CA . ILE A 1 116 ? -1.033 0.032 -10.728 1.00 96.25 116 ILE A CA 1
ATOM 936 C C . ILE A 1 116 ? -0.794 0.770 -12.046 1.00 96.25 116 ILE A C 1
ATOM 938 O O . ILE A 1 116 ? 0.035 0.350 -12.852 1.00 96.25 116 ILE A O 1
ATOM 942 N N . ASP A 1 117 ? -1.513 1.863 -12.273 1.00 95.31 117 ASP A N 1
ATOM 943 C CA . ASP A 1 117 ? -1.464 2.602 -13.530 1.00 95.31 117 ASP A CA 1
ATOM 944 C C . ASP A 1 117 ? -0.154 3.367 -13.684 1.00 95.31 117 ASP A C 1
ATOM 946 O O . ASP A 1 117 ? 0.336 3.527 -14.801 1.00 95.31 117 ASP A O 1
ATOM 950 N N . TYR A 1 118 ? 0.462 3.788 -12.579 1.00 95.31 118 TYR A N 1
ATOM 951 C CA . TYR A 1 118 ? 1.800 4.358 -12.617 1.00 95.31 118 TYR A CA 1
ATOM 952 C C . TYR A 1 118 ? 2.858 3.304 -12.949 1.00 95.31 118 TYR A C 1
ATOM 954 O O . TYR A 1 118 ? 3.660 3.533 -13.848 1.00 95.31 118 TYR A O 1
ATOM 962 N N . LEU A 1 119 ? 2.842 2.140 -12.288 1.00 95.25 119 LEU A N 1
ATOM 963 C CA . LEU A 1 119 ? 3.811 1.057 -12.514 1.00 95.25 119 LEU A CA 1
ATOM 964 C C . LEU A 1 119 ? 3.756 0.460 -13.929 1.00 95.25 119 LEU A C 1
ATOM 966 O O . LEU A 1 119 ? 4.753 -0.082 -14.390 1.00 95.25 119 LEU A O 1
ATOM 970 N N . LYS A 1 120 ? 2.616 0.563 -14.618 1.00 94.06 120 LYS A N 1
ATOM 971 C CA . LYS A 1 120 ? 2.442 0.099 -16.005 1.00 94.06 120 LYS A CA 1
ATOM 972 C C . LYS A 1 120 ? 3.046 1.017 -17.068 1.00 94.06 120 LYS A C 1
ATOM 974 O O . LYS A 1 120 ? 2.976 0.682 -18.244 1.00 94.06 120 LYS A O 1
ATOM 979 N N . ARG A 1 121 ? 3.554 2.192 -16.698 1.00 93.75 121 ARG A N 1
ATOM 980 C CA . ARG A 1 121 ? 4.108 3.139 -17.668 1.00 93.75 121 ARG A CA 1
ATOM 981 C C . ARG A 1 121 ? 5.486 2.680 -18.142 1.00 93.75 121 ARG A C 1
ATOM 983 O O . ARG A 1 121 ? 6.384 2.473 -17.328 1.00 93.75 121 ARG A O 1
ATOM 990 N N . ASP A 1 122 ? 5.658 2.593 -19.458 1.00 86.31 122 ASP A N 1
ATOM 991 C CA . ASP A 1 122 ? 6.894 2.110 -20.091 1.00 86.31 122 ASP A CA 1
ATOM 992 C C . ASP A 1 122 ? 8.055 3.125 -20.026 1.00 86.31 122 ASP A C 1
ATOM 994 O O . ASP A 1 122 ? 9.209 2.779 -20.268 1.00 86.31 122 ASP A O 1
ATOM 998 N N . ASP A 1 123 ? 7.774 4.389 -19.694 1.00 90.19 123 ASP A N 1
ATOM 999 C CA . ASP A 1 123 ? 8.739 5.496 -19.661 1.00 90.19 123 ASP A CA 1
ATOM 1000 C C . ASP A 1 123 ? 9.345 5.754 -18.266 1.00 90.19 123 ASP A C 1
ATOM 1002 O O . ASP A 1 123 ? 10.019 6.764 -18.033 1.00 90.19 123 ASP A O 1
ATOM 1006 N N . LEU A 1 124 ? 9.147 4.837 -17.313 1.00 91.44 124 LEU A N 1
ATOM 1007 C CA . LEU A 1 124 ? 9.683 4.984 -15.964 1.00 91.44 124 LEU A CA 1
ATOM 1008 C C . LEU A 1 124 ? 11.181 4.682 -15.884 1.00 91.44 124 LEU A C 1
ATOM 1010 O O . LEU A 1 124 ? 11.657 3.585 -16.163 1.00 91.44 124 LEU A O 1
ATOM 1014 N N . SER A 1 125 ? 11.937 5.643 -15.350 1.00 92.75 125 SER A N 1
ATOM 1015 C CA . SER A 1 125 ? 13.315 5.379 -14.927 1.00 92.75 125 SER A CA 1
ATOM 1016 C C . SER A 1 125 ? 13.366 4.368 -13.771 1.00 92.75 125 SER A C 1
ATOM 1018 O O . SER A 1 125 ? 12.516 4.388 -12.877 1.00 92.75 125 SER A O 1
ATOM 1020 N N . VAL A 1 126 ? 14.443 3.578 -13.701 1.00 91.94 126 VAL A N 1
ATOM 1021 C CA . VAL A 1 126 ? 14.715 2.615 -12.609 1.00 91.94 126 VAL A CA 1
ATOM 1022 C C . VAL A 1 126 ? 14.600 3.264 -11.221 1.00 91.94 126 VAL A C 1
ATOM 1024 O O . VAL A 1 126 ? 14.041 2.693 -10.289 1.00 91.94 126 VAL A O 1
ATOM 1027 N N . LYS A 1 127 ? 15.066 4.513 -11.084 1.00 92.88 127 LYS A N 1
ATOM 1028 C CA . LYS A 1 127 ? 14.981 5.280 -9.832 1.00 92.88 127 LYS A CA 1
ATOM 1029 C C . LYS A 1 127 ? 13.542 5.650 -9.459 1.00 92.88 127 LYS A C 1
ATOM 1031 O O . LYS A 1 127 ? 13.219 5.704 -8.275 1.00 92.88 127 LYS A O 1
ATOM 1036 N N . ALA A 1 128 ? 12.697 5.955 -10.442 1.00 93.19 128 ALA A N 1
ATOM 1037 C CA . ALA A 1 128 ? 11.286 6.249 -10.207 1.00 93.19 128 ALA A CA 1
ATOM 1038 C C . ALA A 1 128 ? 10.518 4.980 -9.814 1.00 93.19 128 ALA A C 1
ATOM 1040 O O . ALA A 1 128 ? 9.747 5.030 -8.859 1.00 93.19 128 ALA A O 1
ATOM 1041 N N . LEU A 1 129 ? 10.801 3.860 -10.490 1.00 94.50 129 LEU A N 1
ATOM 1042 C CA . LEU A 1 129 ? 10.303 2.518 -10.168 1.00 94.50 129 LEU A CA 1
ATOM 1043 C C . LEU A 1 129 ? 10.617 2.123 -8.721 1.00 94.50 129 LEU A C 1
ATOM 1045 O O . LEU A 1 129 ? 9.713 1.796 -7.961 1.00 94.50 129 LEU A O 1
ATOM 1049 N N . PHE A 1 130 ? 11.880 2.243 -8.309 1.00 94.69 130 PHE A N 1
ATOM 1050 C CA . PHE A 1 130 ? 12.295 1.968 -6.933 1.00 94.69 130 PHE A CA 1
ATOM 1051 C C . PHE A 1 130 ? 11.475 2.767 -5.906 1.00 94.69 130 PHE A C 1
ATOM 1053 O O . PHE A 1 130 ? 10.895 2.192 -4.990 1.00 94.69 130 PHE A O 1
ATOM 1060 N N . LYS A 1 131 ? 11.349 4.087 -6.099 1.00 93.81 131 LYS A N 1
ATOM 1061 C CA . LYS A 1 131 ? 10.620 4.961 -5.165 1.00 93.81 131 LYS A CA 1
ATOM 1062 C C . LYS A 1 131 ? 9.134 4.631 -5.055 1.00 93.81 131 LYS A C 1
ATOM 1064 O O . LYS A 1 131 ? 8.571 4.719 -3.965 1.00 93.81 131 LYS A O 1
ATOM 1069 N N . VAL A 1 132 ? 8.478 4.317 -6.175 1.00 94.62 132 VAL A N 1
ATOM 1070 C CA . VAL A 1 132 ? 7.052 3.969 -6.133 1.00 94.62 132 VAL A CA 1
ATOM 1071 C C . VAL A 1 132 ? 6.841 2.609 -5.468 1.00 94.62 132 VAL A C 1
ATOM 1073 O O . VAL A 1 132 ? 5.884 2.469 -4.717 1.00 94.62 132 VAL A O 1
ATOM 1076 N N . LEU A 1 133 ? 7.759 1.653 -5.647 1.00 95.88 133 LEU A N 1
ATOM 1077 C CA . LEU A 1 133 ? 7.709 0.359 -4.963 1.00 95.88 133 LEU A CA 1
ATOM 1078 C C . LEU A 1 133 ? 7.949 0.492 -3.454 1.00 95.88 133 LEU A C 1
ATOM 1080 O O . LEU A 1 133 ? 7.197 -0.091 -2.683 1.00 95.88 133 LEU A O 1
ATOM 1084 N N . GLU A 1 134 ? 8.905 1.315 -3.009 1.00 94.06 134 GLU A N 1
ATOM 1085 C CA . GLU A 1 134 ? 9.080 1.606 -1.574 1.00 94.06 134 GLU A CA 1
ATOM 1086 C C . GLU A 1 134 ? 7.794 2.174 -0.954 1.00 94.06 134 GLU A C 1
ATOM 1088 O O . GLU A 1 134 ? 7.383 1.782 0.139 1.00 94.06 134 GLU A O 1
ATOM 1093 N N . SER A 1 135 ? 7.137 3.093 -1.667 1.00 93.62 135 SER A N 1
ATOM 1094 C CA . SER A 1 135 ? 5.871 3.677 -1.227 1.00 93.62 135 SER A CA 1
ATOM 1095 C C . SER A 1 135 ? 4.739 2.644 -1.209 1.00 93.62 135 SER A C 1
ATOM 1097 O O . SER A 1 135 ? 4.019 2.556 -0.214 1.00 93.62 135 SER A O 1
ATOM 1099 N N . LEU A 1 136 ? 4.620 1.826 -2.258 1.00 95.25 136 LEU A N 1
ATOM 1100 C CA . LEU A 1 136 ? 3.629 0.753 -2.357 1.00 95.25 136 LEU A CA 1
ATOM 1101 C C . LEU A 1 136 ? 3.805 -0.278 -1.237 1.00 95.25 136 LEU A C 1
ATOM 1103 O O . LEU A 1 136 ? 2.827 -0.715 -0.640 1.00 95.25 136 LEU A O 1
ATOM 1107 N N . GLN A 1 137 ? 5.045 -0.618 -0.893 1.00 94.31 137 GLN A N 1
ATOM 1108 C CA . GLN A 1 137 ? 5.352 -1.543 0.192 1.00 94.31 137 GLN A CA 1
ATOM 1109 C C . GLN A 1 137 ? 4.846 -1.041 1.551 1.00 94.31 137 GLN A C 1
ATOM 1111 O O . GLN A 1 137 ? 4.469 -1.825 2.426 1.00 94.31 137 GLN A O 1
ATOM 1116 N N . VAL A 1 138 ? 4.888 0.273 1.783 1.00 90.81 138 VAL A N 1
ATOM 1117 C CA . VAL A 1 138 ? 4.290 0.869 2.982 1.00 90.81 138 VAL A CA 1
ATOM 1118 C C . VAL A 1 138 ? 2.772 0.762 2.894 1.00 90.81 138 VAL A C 1
ATOM 1120 O O . VAL A 1 138 ? 2.189 0.183 3.806 1.00 90.81 138 VAL A O 1
ATOM 1123 N N . ALA A 1 139 ? 2.167 1.198 1.784 1.00 90.50 139 ALA A N 1
ATOM 1124 C CA . ALA A 1 139 ? 0.719 1.158 1.570 1.00 90.50 139 ALA A CA 1
ATOM 1125 C C . ALA A 1 139 ? 0.126 -0.251 1.768 1.00 90.50 139 ALA A C 1
ATOM 1127 O O . ALA A 1 139 ? -0.834 -0.412 2.515 1.00 90.50 139 ALA A O 1
ATOM 1128 N N . LEU A 1 140 ? 0.754 -1.289 1.206 1.00 92.12 140 LEU A N 1
ATOM 1129 C CA . LEU A 1 140 ? 0.328 -2.689 1.351 1.00 92.12 140 LEU A CA 1
ATOM 1130 C C . LEU A 1 140 ? 0.337 -3.191 2.801 1.00 92.12 140 LEU A C 1
ATOM 1132 O O . LEU A 1 140 ? -0.431 -4.085 3.142 1.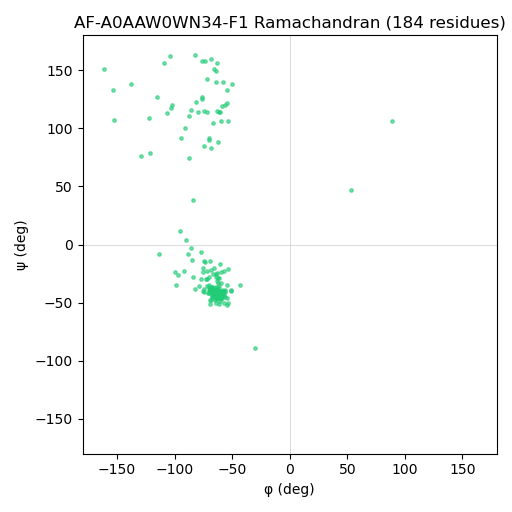00 92.12 140 LEU A O 1
ATOM 1136 N N . ARG A 1 141 ? 1.210 -2.643 3.654 1.00 88.25 141 ARG A N 1
ATOM 1137 C CA . ARG A 1 141 ? 1.352 -3.069 5.057 1.00 88.25 141 ARG A CA 1
ATOM 1138 C C . ARG A 1 141 ? 0.579 -2.202 6.039 1.00 88.25 141 ARG A C 1
ATOM 1140 O O . ARG A 1 141 ? 0.304 -2.663 7.142 1.00 88.25 141 ARG A O 1
ATOM 1147 N N . SER A 1 142 ? 0.330 -0.940 5.699 1.00 83.81 142 SER A N 1
ATOM 1148 C CA . SER A 1 142 ? -0.317 0.019 6.595 1.00 83.81 142 SER A CA 1
ATOM 1149 C C . SER A 1 142 ? -1.801 0.212 6.313 1.00 83.81 142 SER A C 1
ATOM 1151 O O . SER A 1 142 ? -2.514 0.640 7.217 1.00 83.81 142 SER A O 1
ATOM 1153 N N . ASN A 1 143 ? -2.260 -0.061 5.089 1.00 85.50 143 ASN A N 1
ATOM 1154 C CA . ASN A 1 143 ? -3.661 0.113 4.721 1.00 85.50 143 ASN A CA 1
ATOM 1155 C C . ASN A 1 143 ? -4.515 -1.084 5.148 1.00 85.50 143 ASN A C 1
ATOM 1157 O O . ASN A 1 143 ? -4.015 -2.171 5.439 1.00 85.50 143 ASN A O 1
ATOM 1161 N N . ARG A 1 144 ? -5.832 -0.862 5.173 1.00 84.75 144 ARG A N 1
ATOM 1162 C CA . ARG A 1 144 ? -6.820 -1.877 5.547 1.00 84.75 144 ARG A CA 1
ATOM 1163 C C . ARG A 1 144 ? -6.808 -3.058 4.576 1.00 84.75 144 ARG A C 1
ATOM 1165 O O . ARG A 1 144 ? -6.496 -2.895 3.396 1.00 84.75 144 ARG A O 1
ATOM 1172 N N . ILE A 1 145 ? -7.264 -4.222 5.037 1.00 85.19 145 ILE A N 1
ATOM 1173 C CA . ILE A 1 145 ? -7.392 -5.433 4.210 1.00 85.19 145 ILE A CA 1
ATOM 1174 C C . ILE A 1 145 ? -8.165 -5.160 2.911 1.00 85.19 145 ILE A C 1
ATOM 1176 O O . ILE A 1 145 ? -7.750 -5.643 1.862 1.00 85.19 145 ILE A O 1
ATOM 1180 N N . GLN A 1 146 ? -9.237 -4.358 2.943 1.00 87.81 146 GLN A N 1
ATOM 1181 C CA . GLN A 1 146 ? -9.996 -4.001 1.733 1.00 87.81 146 GLN A CA 1
ATOM 1182 C C . GLN A 1 146 ? -9.123 -3.335 0.659 1.00 87.81 146 GLN A C 1
ATOM 1184 O O . GLN A 1 146 ? -9.224 -3.687 -0.511 1.00 87.81 146 GLN A O 1
ATOM 1189 N N . TRP A 1 147 ? -8.198 -2.456 1.051 1.00 91.75 147 TRP A N 1
ATOM 1190 C CA . TRP A 1 147 ? -7.261 -1.818 0.121 1.00 91.75 147 TRP A CA 1
ATOM 1191 C C . TRP A 1 147 ? -6.369 -2.863 -0.564 1.00 91.75 147 TRP A C 1
ATOM 1193 O O . TRP A 1 147 ? -6.154 -2.829 -1.775 1.00 91.75 147 TRP A O 1
ATOM 1203 N N . VAL A 1 148 ? -5.890 -3.853 0.198 1.00 92.38 148 VAL A N 1
ATOM 1204 C CA . VAL A 1 148 ? -5.093 -4.972 -0.334 1.00 92.38 148 VAL A CA 1
ATOM 1205 C C . VAL A 1 148 ? -5.941 -5.880 -1.230 1.00 92.38 148 VAL A C 1
ATOM 1207 O O . VAL A 1 148 ? -5.456 -6.350 -2.259 1.00 92.38 148 VAL A O 1
ATOM 1210 N N . GLN A 1 149 ? -7.213 -6.107 -0.889 1.00 91.44 149 GLN A N 1
ATOM 1211 C CA . GLN A 1 149 ? -8.153 -6.851 -1.735 1.00 91.44 149 GLN A CA 1
ATOM 1212 C C . GLN A 1 149 ? -8.385 -6.141 -3.072 1.00 91.44 149 GLN A C 1
ATOM 1214 O O . GLN A 1 149 ? -8.353 -6.793 -4.114 1.00 91.44 149 GLN A O 1
ATOM 1219 N N . GLU A 1 150 ? -8.552 -4.822 -3.067 1.00 93.88 150 GLU A N 1
ATOM 1220 C CA . GLU A 1 150 ? -8.687 -4.018 -4.284 1.00 93.88 150 GLU A CA 1
ATOM 1221 C C . GLU A 1 150 ? -7.406 -4.027 -5.129 1.00 93.88 150 GLU A C 1
ATOM 1223 O O . GLU A 1 150 ? -7.469 -4.153 -6.356 1.00 93.88 150 GLU A O 1
ATOM 1228 N N . PHE A 1 151 ? -6.236 -3.959 -4.484 1.00 96.00 151 PHE A N 1
ATOM 1229 C CA . PHE A 1 151 ? -4.947 -4.083 -5.162 1.00 96.00 151 PHE A CA 1
ATOM 1230 C C . PHE A 1 151 ? -4.758 -5.475 -5.782 1.00 96.00 151 PHE A C 1
ATOM 1232 O O . PHE A 1 151 ? -4.271 -5.581 -6.904 1.00 96.00 151 PHE A O 1
ATOM 1239 N N . SER A 1 152 ? -5.157 -6.531 -5.071 1.00 91.62 152 SER A N 1
ATOM 1240 C CA . SER A 1 152 ? -4.800 -7.942 -5.279 1.00 91.62 152 SER A CA 1
ATOM 1241 C C . SER A 1 152 ? -4.499 -8.363 -6.728 1.00 91.62 152 SER A C 1
ATOM 1243 O O . SER A 1 152 ? -3.350 -8.335 -7.155 1.00 91.62 152 SER A O 1
ATOM 1245 N N . GLN A 1 153 ? -5.495 -8.781 -7.510 1.00 96.00 153 GLN A N 1
ATOM 1246 C CA . GLN A 1 153 ? -5.292 -9.471 -8.785 1.00 96.00 153 GLN A CA 1
ATOM 1247 C C . GLN A 1 153 ? -4.565 -8.602 -9.824 1.00 96.00 153 GLN A C 1
ATOM 1249 O O . GLN A 1 153 ? -3.653 -9.070 -10.511 1.00 96.00 153 GLN A O 1
ATOM 1254 N N . LYS A 1 154 ? -4.963 -7.330 -9.958 1.00 96.69 154 LYS A N 1
ATOM 1255 C CA . LYS A 1 154 ? -4.380 -6.399 -10.939 1.00 96.69 154 LYS A CA 1
ATOM 1256 C C . LYS A 1 154 ? -2.991 -5.926 -10.505 1.00 96.69 154 LYS A C 1
ATOM 1258 O O . LYS A 1 154 ? -2.083 -5.845 -11.333 1.00 96.69 154 LYS A O 1
ATOM 1263 N N . GLY A 1 155 ? -2.829 -5.646 -9.219 1.00 96.50 155 GLY A N 1
ATOM 1264 C CA . GLY A 1 155 ? -1.584 -5.243 -8.583 1.00 96.50 155 GLY A CA 1
ATOM 1265 C C . GLY A 1 155 ? -0.539 -6.340 -8.626 1.00 96.50 155 GLY A C 1
ATOM 1266 O O . GLY A 1 155 ? 0.557 -6.104 -9.123 1.00 96.50 155 GLY A O 1
ATOM 1267 N N . LEU A 1 156 ? -0.902 -7.570 -8.259 1.00 97.31 156 LEU A N 1
ATOM 1268 C CA . LEU A 1 156 ? -0.009 -8.724 -8.338 1.00 97.31 156 LEU A CA 1
ATOM 1269 C C . LEU A 1 156 ? 0.452 -8.981 -9.775 1.00 97.31 156 LEU A C 1
ATOM 1271 O O . LEU A 1 156 ? 1.640 -9.172 -10.014 1.00 97.31 156 LEU A O 1
ATOM 1275 N N . LYS A 1 157 ? -0.457 -8.919 -10.759 1.00 97.75 157 LYS A N 1
ATOM 1276 C CA . LYS A 1 157 ? -0.075 -9.035 -12.176 1.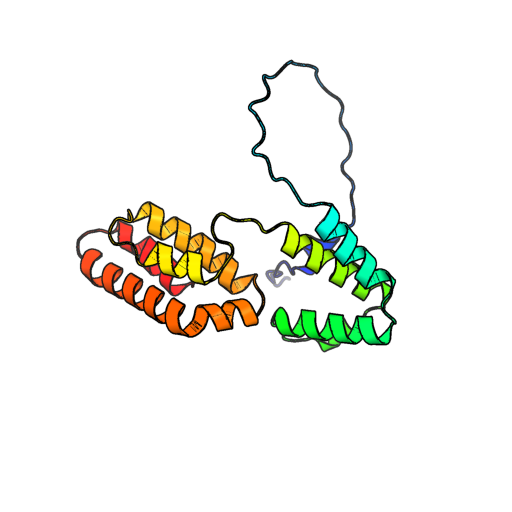00 97.75 157 LYS A CA 1
ATOM 1277 C C . LYS A 1 157 ? 0.925 -7.948 -12.585 1.00 97.75 157 LYS A C 1
ATOM 1279 O O . LYS A 1 157 ? 1.850 -8.225 -13.347 1.00 97.75 157 LYS A O 1
ATOM 1284 N N . THR A 1 158 ? 0.747 -6.730 -12.079 1.00 97.38 158 THR A N 1
ATOM 1285 C CA . THR A 1 158 ? 1.644 -5.598 -12.346 1.00 97.38 158 THR A CA 1
ATOM 1286 C C . THR A 1 158 ? 3.012 -5.819 -11.696 1.00 97.38 158 THR A C 1
ATOM 1288 O O . THR A 1 158 ? 4.014 -5.742 -12.396 1.00 97.38 158 THR A O 1
ATOM 1291 N N . LEU A 1 159 ? 3.067 -6.219 -10.420 1.00 97.69 159 LEU A N 1
ATOM 1292 C CA . LEU A 1 159 ? 4.312 -6.562 -9.717 1.00 97.69 159 LEU A CA 1
ATOM 1293 C C . LEU A 1 159 ? 5.075 -7.695 -10.412 1.00 97.69 159 LEU A C 1
ATOM 1295 O O . LEU A 1 159 ? 6.280 -7.590 -10.611 1.00 97.69 159 LEU A O 1
ATOM 1299 N N . LEU A 1 160 ? 4.381 -8.751 -10.847 1.00 97.31 160 LEU A N 1
ATOM 1300 C CA . LEU A 1 160 ? 4.998 -9.853 -11.591 1.00 97.31 160 LEU A CA 1
ATOM 1301 C C . LEU A 1 160 ? 5.551 -9.401 -12.948 1.00 97.31 160 LEU A C 1
ATOM 1303 O O . LEU A 1 160 ? 6.604 -9.875 -13.367 1.00 97.31 160 LEU A O 1
ATOM 1307 N N . SER A 1 161 ? 4.868 -8.471 -13.620 1.00 95.88 161 SER A N 1
ATOM 1308 C CA . SER A 1 161 ? 5.341 -7.896 -14.885 1.00 95.88 161 SER A CA 1
ATOM 1309 C C . SER A 1 161 ? 6.599 -7.051 -14.663 1.00 95.88 161 SER A C 1
ATOM 1311 O O . SER A 1 161 ? 7.583 -7.224 -15.380 1.00 95.88 161 SER A O 1
ATOM 1313 N N . THR A 1 162 ? 6.613 -6.220 -13.616 1.00 95.00 162 THR A N 1
ATOM 1314 C CA . THR A 1 162 ? 7.802 -5.468 -13.189 1.00 95.00 162 THR A CA 1
ATOM 1315 C C . THR A 1 162 ? 8.955 -6.406 -12.841 1.00 95.00 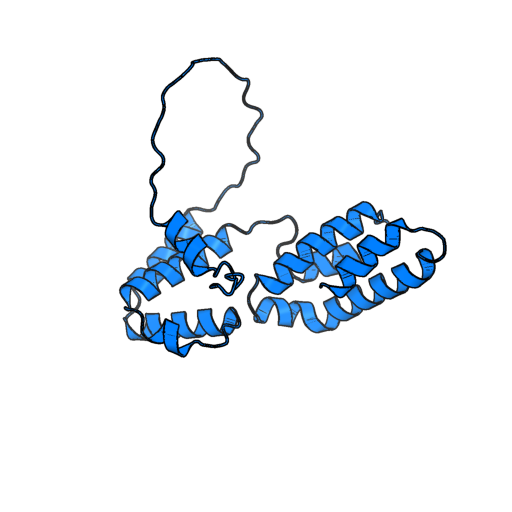162 THR A C 1
ATOM 1317 O O . THR A 1 162 ? 10.081 -6.192 -13.280 1.00 95.00 162 THR A O 1
ATOM 1320 N N . LEU A 1 163 ? 8.684 -7.487 -12.103 1.00 95.00 163 LEU A N 1
ATOM 1321 C CA . LEU A 1 163 ? 9.691 -8.476 -11.729 1.00 95.00 163 LEU A CA 1
ATOM 1322 C C . LEU A 1 163 ? 10.283 -9.177 -12.959 1.00 95.00 163 LEU A C 1
ATOM 1324 O O . LEU A 1 163 ? 11.495 -9.374 -13.033 1.00 95.00 163 LEU A O 1
ATOM 1328 N N . HIS A 1 164 ? 9.446 -9.524 -13.937 1.00 93.50 164 HIS A N 1
ATOM 1329 C CA . HIS A 1 164 ? 9.893 -10.102 -15.202 1.00 93.50 164 HIS A CA 1
ATOM 1330 C C . HIS A 1 164 ? 10.811 -9.140 -15.974 1.00 93.50 164 HIS A C 1
ATOM 1332 O O . HIS A 1 164 ? 11.849 -9.564 -16.487 1.00 93.50 164 HIS A O 1
ATOM 1338 N N . GLU A 1 165 ? 10.489 -7.844 -15.991 1.00 91.12 165 GLU A N 1
ATOM 1339 C CA . GLU A 1 165 ? 11.346 -6.824 -16.604 1.00 91.12 165 GLU A CA 1
ATOM 1340 C C . GLU A 1 165 ? 12.688 -6.683 -15.873 1.00 91.12 165 GLU A C 1
ATOM 1342 O O . GLU A 1 165 ? 13.738 -6.634 -16.517 1.00 91.12 165 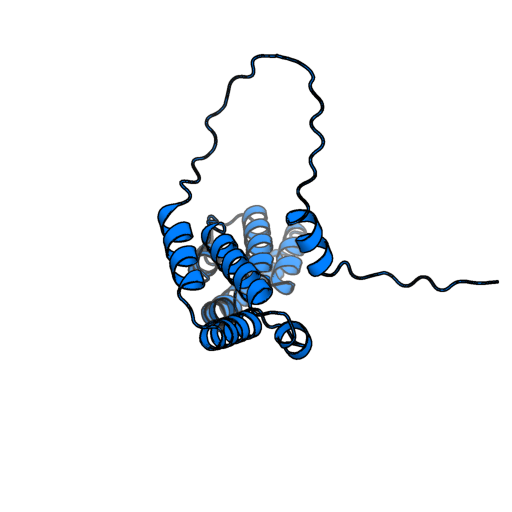GLU A O 1
ATOM 1347 N N . CYS A 1 166 ? 12.693 -6.742 -14.536 1.00 91.50 166 CYS A N 1
ATOM 1348 C CA . CYS A 1 166 ? 13.930 -6.770 -13.754 1.00 91.50 166 CYS A CA 1
ATOM 1349 C C . CYS A 1 166 ? 14.847 -7.931 -14.168 1.00 91.50 166 CYS A C 1
ATOM 1351 O O . CYS A 1 166 ? 16.051 -7.734 -14.284 1.00 91.50 166 CYS A O 1
ATOM 1353 N N . TYR A 1 167 ? 14.310 -9.130 -14.426 1.00 88.50 167 TYR A N 1
ATOM 1354 C CA . TYR A 1 167 ? 15.124 -10.267 -14.878 1.00 88.50 167 TYR A CA 1
ATOM 1355 C C . TYR A 1 167 ? 15.618 -10.114 -16.321 1.00 88.50 167 TYR A C 1
ATOM 1357 O O . TYR A 1 167 ? 16.743 -10.507 -16.630 1.00 88.50 167 TYR A O 1
ATOM 1365 N N . ARG A 1 168 ? 14.809 -9.522 -17.207 1.00 88.44 168 ARG A N 1
ATOM 1366 C CA . ARG A 1 168 ? 15.192 -9.263 -18.602 1.00 88.44 168 ARG A CA 1
ATOM 1367 C C . ARG A 1 168 ? 16.309 -8.220 -18.702 1.00 88.44 168 ARG A C 1
ATOM 1369 O O . ARG A 1 168 ? 17.263 -8.416 -19.454 1.00 88.44 168 ARG A O 1
ATOM 1376 N N . SER A 1 169 ? 16.192 -7.135 -17.941 1.00 82.94 169 SER A N 1
ATOM 1377 C CA . SER A 1 169 ? 17.096 -5.981 -17.984 1.00 82.94 169 SER A CA 1
ATOM 1378 C C . SER A 1 169 ? 18.262 -6.067 -16.982 1.00 82.94 169 SER A C 1
ATOM 1380 O O . SER A 1 169 ? 19.316 -5.461 -17.198 1.00 82.94 169 SER A O 1
ATOM 1382 N N . GLY A 1 170 ? 18.117 -6.851 -15.908 1.00 68.50 170 GLY A N 1
ATOM 1383 C CA . GLY A 1 170 ? 19.083 -6.980 -14.811 1.00 68.50 170 GLY A CA 1
ATOM 1384 C C . GLY A 1 170 ? 20.379 -7.702 -15.172 1.00 68.50 170 GLY A C 1
ATOM 1385 O O . GLY A 1 170 ? 21.428 -7.341 -14.644 1.00 68.50 170 GLY A O 1
ATOM 1386 N N . ASN A 1 171 ? 20.365 -8.614 -16.153 1.00 65.88 171 ASN A N 1
ATOM 1387 C CA . ASN A 1 171 ? 21.591 -9.272 -16.637 1.00 65.88 171 ASN A CA 1
ATOM 1388 C C . ASN A 1 171 ? 22.660 -8.279 -17.135 1.00 65.88 171 ASN A C 1
ATOM 1390 O O . ASN A 1 171 ? 23.843 -8.610 -17.142 1.00 65.88 171 ASN A O 1
ATOM 1394 N N . ASN A 1 172 ? 22.256 -7.062 -17.516 1.00 65.88 172 ASN A N 1
ATOM 1395 C CA . ASN A 1 172 ? 23.146 -6.029 -18.045 1.00 65.88 172 ASN A CA 1
ATOM 1396 C C . ASN A 1 172 ? 23.278 -4.801 -17.127 1.00 65.88 172 ASN A C 1
ATOM 1398 O O . ASN A 1 172 ? 24.088 -3.919 -17.414 1.00 65.88 172 ASN A O 1
ATOM 1402 N N . ASN A 1 173 ? 22.485 -4.692 -16.051 1.00 77.19 173 ASN A N 1
ATOM 1403 C CA . ASN A 1 173 ? 22.445 -3.485 -15.226 1.00 77.19 173 ASN A CA 1
ATOM 1404 C C . ASN A 1 173 ? 22.041 -3.767 -13.768 1.00 77.19 173 ASN A C 1
ATOM 1406 O O . ASN A 1 173 ? 20.868 -3.943 -13.441 1.00 77.19 173 ASN A O 1
ATOM 1410 N N . ARG A 1 174 ? 23.034 -3.669 -12.877 1.00 80.88 174 ARG A N 1
ATOM 1411 C CA . ARG A 1 174 ? 22.922 -3.891 -11.426 1.00 80.88 174 ARG A CA 1
ATOM 1412 C C . ARG A 1 174 ? 21.941 -2.951 -10.710 1.00 80.88 174 ARG A C 1
ATOM 1414 O O . ARG A 1 174 ? 21.540 -3.215 -9.583 1.00 80.88 174 ARG A O 1
ATOM 1421 N N . HIS A 1 175 ? 21.537 -1.841 -11.331 1.00 81.44 175 HIS A N 1
ATOM 1422 C CA . HIS A 1 175 ? 20.538 -0.940 -10.748 1.00 81.44 175 HIS A CA 1
ATOM 1423 C C . HIS A 1 175 ? 19.145 -1.582 -10.630 1.00 81.44 175 HIS A C 1
ATOM 1425 O O . HIS A 1 175 ? 18.340 -1.125 -9.818 1.00 81.44 175 HIS A O 1
ATOM 1431 N N . TRP A 1 176 ? 18.870 -2.649 -11.388 1.00 91.06 176 TRP A N 1
ATOM 1432 C CA . TRP A 1 176 ? 17.618 -3.400 -11.290 1.00 91.06 176 TRP A CA 1
ATOM 1433 C C . TRP A 1 176 ? 17.541 -4.310 -10.062 1.00 91.06 176 TRP A C 1
ATOM 1435 O O . TRP A 1 176 ? 16.430 -4.607 -9.630 1.00 91.06 176 TRP A O 1
ATOM 1445 N N . ASP A 1 177 ? 18.666 -4.673 -9.435 1.00 91.44 177 ASP A N 1
ATOM 1446 C CA . ASP A 1 177 ? 18.685 -5.520 -8.230 1.00 91.44 177 ASP A CA 1
ATOM 1447 C C . ASP A 1 177 ? 17.870 -4.890 -7.089 1.00 91.44 177 ASP A C 1
ATOM 1449 O O . ASP A 1 177 ? 17.113 -5.564 -6.391 1.00 91.44 177 ASP A O 1
ATOM 1453 N N . SER A 1 178 ? 17.981 -3.568 -6.913 1.00 91.50 178 SER A N 1
ATOM 1454 C CA . SER A 1 178 ? 17.215 -2.842 -5.894 1.00 91.50 178 SER A CA 1
ATOM 1455 C C . SER A 1 178 ? 15.722 -2.819 -6.215 1.00 91.50 178 SER A C 1
ATOM 1457 O O . SER A 1 178 ? 14.907 -3.019 -5.322 1.00 91.50 178 SER A O 1
ATOM 1459 N N . VAL A 1 179 ? 15.350 -2.622 -7.483 1.00 94.25 179 VAL A N 1
ATOM 1460 C CA . VAL A 1 179 ? 13.942 -2.643 -7.918 1.00 94.25 179 VAL A CA 1
ATOM 1461 C C . VAL A 1 179 ? 13.349 -4.040 -7.745 1.00 94.25 179 VAL A C 1
ATOM 1463 O O . VAL A 1 179 ? 12.247 -4.177 -7.221 1.00 94.25 179 VAL A O 1
ATOM 1466 N N . GLN A 1 180 ? 14.092 -5.081 -8.121 1.00 94.88 180 GLN A N 1
ATOM 1467 C CA . GLN A 1 180 ? 13.715 -6.474 -7.903 1.00 94.88 180 GLN A CA 1
ATOM 1468 C C . GLN A 1 180 ? 13.475 -6.755 -6.418 1.00 94.88 180 GLN A C 1
ATOM 1470 O O . GLN A 1 180 ? 12.429 -7.292 -6.058 1.00 94.88 180 GLN A O 1
ATOM 1475 N N . TYR A 1 181 ? 14.419 -6.365 -5.559 1.00 94.69 181 TYR A N 1
ATOM 1476 C CA . TYR A 1 181 ? 14.307 -6.564 -4.119 1.00 94.69 181 TYR A CA 1
ATOM 1477 C C . TYR A 1 181 ? 13.073 -5.866 -3.531 1.00 94.69 181 TYR A C 1
ATOM 1479 O O . TYR A 1 181 ? 12.325 -6.485 -2.776 1.00 94.69 181 TYR A O 1
ATOM 1487 N N . GLU A 1 182 ? 12.810 -4.610 -3.907 1.00 95.06 182 GLU A N 1
ATOM 1488 C CA . GLU A 1 182 ? 11.601 -3.900 -3.469 1.00 95.06 182 GLU A CA 1
ATOM 1489 C C . GLU A 1 182 ? 10.317 -4.548 -3.996 1.00 95.06 182 GLU A C 1
ATOM 1491 O O . GLU A 1 182 ? 9.348 -4.663 -3.251 1.00 95.06 182 GLU A O 1
ATOM 1496 N N . THR A 1 183 ? 10.320 -5.032 -5.243 1.00 96.06 183 THR A N 1
ATOM 1497 C CA . THR A 1 183 ? 9.163 -5.715 -5.847 1.00 96.06 183 THR A CA 1
ATOM 1498 C C . THR A 1 183 ? 8.808 -6.995 -5.093 1.00 96.06 183 THR A C 1
ATOM 1500 O O . THR A 1 183 ? 7.634 -7.281 -4.930 1.00 96.06 183 THR A O 1
ATOM 1503 N N . ILE A 1 184 ? 9.802 -7.750 -4.607 1.00 95.56 184 ILE A N 1
ATOM 1504 C CA . ILE A 1 184 ? 9.588 -8.982 -3.821 1.00 95.56 184 ILE A CA 1
ATOM 1505 C C . ILE A 1 184 ? 9.081 -8.677 -2.403 1.00 95.56 184 ILE A C 1
ATOM 1507 O O . ILE A 1 184 ? 8.400 -9.499 -1.796 1.00 95.56 184 ILE A O 1
ATOM 1511 N N . LYS A 1 185 ? 9.451 -7.521 -1.841 1.00 94.69 185 LYS A N 1
ATOM 1512 C CA . LYS A 1 185 ? 8.965 -7.086 -0.524 1.00 94.69 185 LYS A CA 1
ATOM 1513 C C . LYS A 1 185 ? 7.518 -6.588 -0.544 1.00 94.69 185 LYS A C 1
ATOM 1515 O O . LYS A 1 185 ? 6.929 -6.512 0.538 1.00 94.69 185 LYS A O 1
ATOM 1520 N N . CYS A 1 186 ? 7.033 -6.148 -1.704 1.00 93.75 186 CYS A N 1
ATOM 1521 C CA . CYS A 1 186 ? 5.633 -5.806 -1.940 1.00 93.75 186 CYS A CA 1
ATOM 1522 C C . CYS A 1 186 ? 4.817 -7.093 -2.068 1.00 93.75 186 CYS A C 1
ATOM 1524 O O . CYS A 1 186 ? 3.776 -7.178 -1.386 1.00 93.75 186 CYS A O 1
#

Foldseek 3Di:
DDDDDDDDDPDPVVVVVVVVPPDDDDDDDDDDDDDDDDDPDPVLVVVQLVVQLVVLVPDDLVRLLVLLVVVCQQLVPPCCPVVSPDDSVVSSVVSSVVSVVLSPPPDPDNALVSLLVVLPDPPDDLVNLLVSLVVVLCCCNGGTPVRCVRNPPSVLVSLVVLLVVLVVCVVPDVSSVSSNVSSVSD

InterPro domains:
  IPR010473 Formin, GTPase-binding domain [PF06371] (60-186)
  IPR010473 Formin, GTPase-binding domain [SM01140] (56-181)
  IPR011989 Armadillo-like helical [G3DSA:1.25.10.10] (57-186)
  IPR016024 Armadillo-type fold [SSF48371] (65-186)

Organism: Cherax quadricarinatus (NCBI:txid27406)

Radius of gyration: 21.81 Å; Cα contacts (8 Å, |Δi|>4): 102; chains: 1; bounding box: 52×52×55 Å

pLDDT: mean 74.46, std 21.22, range [30.47, 97.75]

Nearest PDB structures (foldseek):
  4ydh-assembly1_C  TM=7.363E-01  e=7.703E-02  Homo sapiens

Mean predicted aligned error: 15.45 Å

Sequence (186 aa):
MSRNDRSKSTSFLTKMDKMLTGTSKKKMVGKERSSHLPRPNSDIDLNEIEEDQYNIDNLTDDQVKDHFQKMMTDMNIPDESVMMKTSVDKMRIMLASNYKMMAQTQHKFETPLDYIDYLKRDDLSVKALFKVLESLQVALRSNRIQWVQEFSQKGLKTLLSTLHECYRSGNNNRHWDSVQYETIKC

Secondary structure (DSSP, 8-state):
-----------HHHHHHHHHS---------------PPPP-----HHHHHHHHHHHHTS-HHHHHHHHHHHHHHTT-S-HHHHTTS-HHHHHHHHHHHHHHHHH---S--SHHHHHHHHT-TT--HHHHHHHHHHHHHHHHHS-HHHHHHHHHHHHHHHHHHHHHHHHHHTT-THHHHHHHHHHH-

Solvent-accessible surface area (backbone atoms only — not comparable to full-atom values): 11470 Å² total; per-residue (Å²): 138,89,81,90,85,78,88,76,79,83,52,69,66,67,58,52,53,60,68,70,58,81,75,80,84,87,78,91,77,86,92,76,94,71,86,78,69,83,72,82,84,74,82,70,62,63,63,61,52,49,52,56,47,57,52,59,78,72,48,51,74,66,55,48,50,53,54,46,51,50,53,40,59,34,62,67,53,94,65,54,71,69,65,70,72,54,57,65,71,56,49,51,55,50,50,47,51,49,54,48,51,61,73,64,59,83,48,103,57,79,48,55,61,50,52,41,62,56,71,68,46,90,85,63,50,69,71,56,50,35,54,53,33,56,52,46,37,47,49,68,71,73,47,40,50,66,53,47,60,71,22,38,74,66,36,51,54,47,46,53,50,53,45,51,48,28,63,71,53,30,85,82,35,75,74,30,55,61,38,39,53,39,51,71,69,86